Protein AF-A0A8X6QXT7-F1 (afdb_monomer_lite)

Radius of gyration: 18.19 Å; chains: 1; bounding box: 54×36×42 Å

Secondary structure (DSSP, 8-state):
-EEEEHHHHTT-TTS-TT-B--TTEEEEEEEETTEEEEEEEE--B-STT-B-HHHHHHHHHHTT-TTSS------HHHHHTTB-B-----STTS-TT-SSPPPP----EEEEEEESS--SS-EEEEEEEE-PPPEEE-TT--EEE---------SSSEEEEEEE-TT-TT-----------------

Organism: Nephila pilipes (NCBI:txid299642)

Foldseek 3Di:
DFKDFPCCVVPPVVDDRQQGAPLQWQWKWKDFPPQTFVNDTQGAGVPPVRRCVVQVVQVCQLVVNVPPPDDPPADSVNCNVRVVDGHTRPAPVSPPVDPDDGDDDDTAMEMDIDHPDDRPGAMAAEEEDEDAWDWDQDPVRDIDTDDDDHDYDDDRHHYFYFYDHPPDPDDRDGDDDDDDDDDDDDD

Structure (mmCIF, N/CA/C/O backbone):
data_AF-A0A8X6QXT7-F1
#
_entry.id   AF-A0A8X6QXT7-F1
#
loop_
_atom_site.group_PDB
_atom_site.id
_atom_site.type_symbol
_atom_site.label_atom_id
_atom_site.label_alt_id
_atom_site.label_comp_id
_atom_site.label_asym_id
_atom_site.label_entity_id
_atom_site.label_seq_id
_atom_site.pdbx_PDB_ins_code
_atom_site.Cartn_x
_atom_site.Cartn_y
_atom_site.Cartn_z
_atom_site.occupancy
_atom_site.B_iso_or_equiv
_atom_site.auth_seq_id
_atom_site.auth_comp_id
_atom_site.auth_asym_id
_atom_site.auth_atom_id
_atom_site.pdbx_PDB_model_num
ATOM 1 N N . MET A 1 1 ? 1.925 -4.120 -0.248 1.00 88.31 1 MET A N 1
ATOM 2 C CA . MET A 1 1 ? 2.041 -3.533 1.106 1.00 88.31 1 MET A CA 1
ATOM 3 C C . MET A 1 1 ? 0.692 -3.608 1.794 1.00 88.31 1 MET A C 1
ATOM 5 O O . MET A 1 1 ? -0.305 -3.324 1.143 1.00 88.31 1 MET A O 1
ATOM 9 N N . GLY A 1 2 ? 0.652 -3.960 3.074 1.00 90.19 2 GLY A N 1
ATOM 10 C CA . GLY A 1 2 ? -0.582 -4.025 3.859 1.00 90.19 2 GLY A CA 1
ATOM 11 C C . GLY A 1 2 ? -0.310 -3.809 5.342 1.00 90.19 2 GLY A C 1
ATOM 12 O O . GLY A 1 2 ? 0.789 -4.088 5.815 1.00 90.19 2 GLY A O 1
ATOM 13 N N . LEU A 1 3 ? -1.299 -3.296 6.068 1.00 88.25 3 LEU A N 1
ATOM 14 C CA . LEU A 1 3 ? -1.206 -3.053 7.507 1.00 88.25 3 LEU A CA 1
ATOM 15 C C . LEU A 1 3 ? -2.004 -4.109 8.267 1.00 88.25 3 LEU A C 1
ATOM 17 O O . LEU A 1 3 ? -3.142 -4.404 7.908 1.00 88.25 3 LEU A O 1
ATOM 21 N N . VAL A 1 4 ? -1.429 -4.648 9.337 1.00 89.06 4 VAL A N 1
ATOM 22 C CA . VAL A 1 4 ? -2.084 -5.655 10.179 1.00 89.06 4 VAL A CA 1
ATOM 23 C C . VAL A 1 4 ? -1.868 -5.351 11.657 1.00 89.06 4 VAL A C 1
ATOM 25 O O . VAL A 1 4 ? -0.833 -4.808 12.047 1.00 89.06 4 VAL A O 1
ATOM 28 N N . SER A 1 5 ? -2.812 -5.756 12.503 1.00 89.00 5 SER A N 1
ATOM 29 C CA . SER A 1 5 ? -2.639 -5.701 13.956 1.00 89.00 5 SER A CA 1
ATOM 30 C C . SER A 1 5 ? -1.414 -6.508 14.382 1.00 89.00 5 SER A C 1
ATOM 32 O O . SER A 1 5 ? -1.240 -7.662 13.977 1.00 89.00 5 SER A O 1
ATOM 34 N N . ASN A 1 6 ? -0.601 -5.947 15.279 1.00 86.44 6 ASN A N 1
ATOM 35 C CA . ASN A 1 6 ? 0.555 -6.649 15.828 1.00 86.44 6 ASN A CA 1
ATOM 36 C C . ASN A 1 6 ? 0.163 -7.964 16.523 1.00 86.44 6 ASN A C 1
ATOM 38 O O . ASN A 1 6 ? 0.899 -8.943 16.468 1.00 86.44 6 ASN A O 1
ATOM 42 N N . THR A 1 7 ? -1.005 -8.019 17.160 1.00 88.19 7 THR A N 1
ATOM 43 C CA . THR A 1 7 ? -1.486 -9.253 17.810 1.00 88.19 7 THR A CA 1
ATOM 44 C C . THR A 1 7 ? -1.828 -10.353 16.801 1.00 88.19 7 THR A C 1
ATOM 46 O O . THR A 1 7 ? -1.440 -11.499 17.007 1.00 88.19 7 THR A O 1
ATOM 49 N N . ALA A 1 8 ? -2.460 -10.000 15.677 1.00 86.50 8 ALA A N 1
ATOM 50 C CA . ALA A 1 8 ? -2.744 -10.944 14.596 1.00 86.50 8 ALA A CA 1
ATOM 51 C C . ALA A 1 8 ? -1.448 -11.450 13.944 1.00 86.50 8 ALA A C 1
ATOM 53 O O . ALA A 1 8 ? -1.298 -12.645 13.715 1.00 86.50 8 ALA A O 1
ATOM 54 N N . PHE A 1 9 ? -0.478 -10.555 13.724 1.00 85.00 9 PHE A N 1
ATOM 55 C CA . PHE A 1 9 ? 0.837 -10.921 13.195 1.00 85.00 9 PHE A CA 1
ATOM 56 C C . PHE A 1 9 ? 1.601 -11.894 14.107 1.00 85.00 9 PHE A C 1
ATOM 58 O O . PHE A 1 9 ? 2.243 -12.817 13.621 1.00 85.00 9 PHE A O 1
ATOM 65 N N . ASN A 1 10 ? 1.518 -11.714 15.429 1.00 85.00 10 ASN A N 1
ATOM 66 C CA . ASN A 1 10 ? 2.198 -12.580 16.399 1.00 85.00 10 ASN A CA 1
ATOM 67 C C . ASN A 1 10 ? 1.435 -13.885 16.713 1.00 85.00 10 ASN A C 1
ATOM 69 O O . ASN A 1 10 ? 1.808 -14.587 17.651 1.00 85.00 10 ASN A O 1
ATOM 73 N N . GLY A 1 11 ? 0.395 -14.227 15.943 1.00 81.25 11 GLY A N 1
ATOM 74 C CA . GLY A 1 11 ? -0.254 -15.538 16.015 1.00 81.25 11 GLY A CA 1
ATOM 75 C C . GLY A 1 11 ? -1.342 -15.672 17.081 1.00 81.25 11 GLY A C 1
ATOM 76 O O . GLY A 1 11 ? -1.552 -16.767 17.598 1.00 81.25 11 GLY A O 1
ATOM 77 N N . ASP A 1 12 ? -2.047 -14.590 17.422 1.00 86.31 12 ASP A N 1
ATOM 78 C CA . ASP A 1 12 ? -3.294 -14.701 18.186 1.00 86.31 12 ASP A CA 1
ATOM 79 C C . ASP A 1 12 ? -4.316 -15.541 17.399 1.00 86.31 12 ASP A C 1
ATOM 81 O O . ASP A 1 12 ? -4.799 -15.121 16.348 1.00 86.31 12 ASP A O 1
ATOM 85 N N . PHE A 1 13 ? -4.662 -16.721 17.922 1.00 85.50 13 PHE A N 1
ATOM 86 C CA . PHE A 1 13 ? -5.573 -17.676 17.280 1.00 85.50 13 PHE A CA 1
ATOM 87 C C . PHE A 1 13 ? -6.990 -17.135 17.046 1.00 85.50 13 PHE A C 1
ATOM 89 O O . PHE A 1 13 ? -7.732 -17.697 16.244 1.00 85.50 13 PHE A O 1
ATOM 96 N N . SER A 1 14 ? -7.385 -16.065 17.741 1.00 91.75 14 SER A N 1
ATOM 97 C CA . SER A 1 14 ? -8.683 -15.413 17.546 1.00 91.75 14 SER A CA 1
ATOM 98 C C . SER A 1 14 ? -8.687 -14.396 16.400 1.00 91.75 14 SER A C 1
ATOM 100 O O . SER A 1 14 ? -9.752 -13.908 16.017 1.00 91.75 14 SER A O 1
ATOM 102 N N . LYS A 1 15 ? -7.516 -14.057 15.846 1.00 87.69 15 LYS A N 1
ATOM 103 C CA . LYS A 1 15 ? -7.358 -13.018 14.825 1.00 87.69 15 LYS A CA 1
ATOM 104 C C . LYS A 1 15 ? -6.826 -13.589 13.515 1.00 87.69 15 LYS A C 1
ATOM 106 O O . LYS A 1 15 ? -6.069 -14.550 13.483 1.00 87.69 15 LYS A O 1
ATOM 111 N N . ASN A 1 16 ? -7.207 -12.949 12.412 1.00 84.50 16 ASN A N 1
ATOM 112 C CA . ASN A 1 16 ? -6.737 -13.311 11.079 1.00 84.50 16 ASN A CA 1
ATOM 113 C C . ASN A 1 16 ? -5.513 -12.451 10.686 1.00 84.50 16 ASN A C 1
ATOM 115 O O . ASN A 1 16 ? -5.670 -11.232 10.562 1.00 84.50 16 ASN A O 1
ATOM 119 N N . PRO A 1 17 ? -4.321 -13.038 10.450 1.00 82.31 17 PRO A N 1
ATOM 120 C CA . PRO A 1 17 ? -3.130 -12.300 10.015 1.00 82.31 17 PRO A CA 1
ATOM 121 C C . PRO A 1 17 ? -3.210 -11.778 8.569 1.00 82.31 17 PRO A C 1
ATOM 123 O O . PRO A 1 17 ? -2.397 -10.944 8.183 1.00 82.31 17 PRO A O 1
ATOM 126 N N . PHE A 1 18 ? -4.190 -12.227 7.780 1.00 83.31 18 PHE A N 1
ATOM 127 C CA . PHE A 1 18 ? -4.443 -11.763 6.410 1.00 83.31 18 PHE A CA 1
ATOM 128 C C . PHE A 1 18 ? -5.546 -10.698 6.326 1.00 83.31 18 PHE A C 1
ATOM 130 O O . PHE A 1 18 ? -5.961 -10.323 5.234 1.00 83.31 18 PHE A O 1
ATOM 137 N N . ASN A 1 19 ? -6.032 -10.208 7.471 1.00 88.31 19 ASN A N 1
ATOM 138 C CA . ASN A 1 19 ? -6.976 -9.096 7.529 1.00 88.31 19 ASN A CA 1
ATOM 139 C C . ASN A 1 19 ? -6.221 -7.756 7.469 1.00 88.31 19 ASN A C 1
ATOM 141 O O . ASN A 1 19 ? -5.837 -7.198 8.503 1.00 88.31 19 ASN A O 1
ATOM 145 N N . PHE A 1 20 ? -5.993 -7.259 6.254 1.00 91.94 20 PHE A N 1
ATOM 146 C CA . PHE A 1 20 ? -5.290 -6.008 5.985 1.00 91.94 20 PHE A CA 1
ATOM 147 C C . PHE A 1 20 ? -6.220 -4.806 6.155 1.00 91.94 20 PHE A C 1
ATOM 149 O O . PHE A 1 20 ? -7.015 -4.464 5.275 1.00 91.94 20 PHE A O 1
ATOM 156 N N . GLN A 1 21 ? -6.114 -4.151 7.307 1.0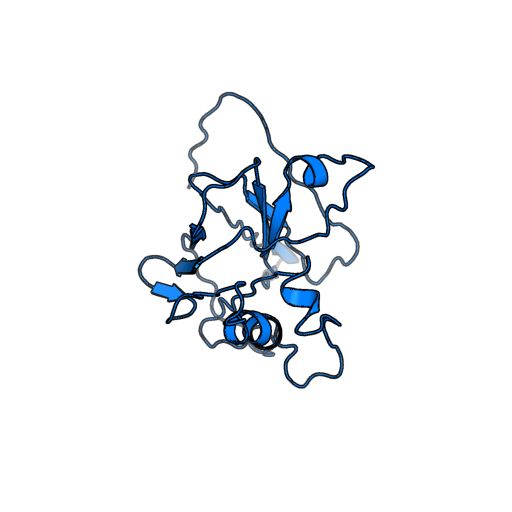0 94.00 21 GLN A N 1
ATOM 157 C CA . GLN A 1 21 ? -6.967 -3.024 7.666 1.00 94.00 21 GLN A CA 1
ATOM 158 C C . GLN A 1 21 ? -6.413 -1.705 7.122 1.00 94.00 21 GLN A C 1
ATOM 160 O O . GLN A 1 21 ? -5.204 -1.491 7.052 1.00 94.00 21 GLN A O 1
ATOM 165 N N . HIS A 1 22 ? -7.306 -0.774 6.788 1.00 94.38 22 HIS A N 1
ATOM 166 C CA . HIS A 1 22 ? -6.910 0.536 6.275 1.00 94.38 22 HIS A CA 1
ATOM 167 C C . HIS A 1 22 ? -6.391 1.499 7.357 1.00 94.38 22 HIS A C 1
ATOM 169 O O . HIS A 1 22 ? -5.681 2.442 7.018 1.00 94.38 22 HIS A O 1
ATOM 175 N N . TYR A 1 23 ? -6.760 1.304 8.633 1.00 93.25 23 TYR A N 1
ATOM 176 C CA . TYR A 1 23 ? -6.380 2.156 9.779 1.00 93.25 23 TYR A CA 1
ATOM 177 C C . TYR A 1 23 ? -6.578 3.668 9.559 1.00 93.25 23 TYR A C 1
ATOM 179 O O . TYR A 1 23 ? -5.832 4.496 10.072 1.00 93.25 23 TYR A O 1
ATOM 187 N N . ASP A 1 24 ? -7.583 4.041 8.766 1.00 93.31 24 ASP A N 1
ATOM 188 C CA . ASP A 1 24 ? -7.826 5.429 8.349 1.00 93.31 24 ASP A CA 1
ATOM 189 C C . ASP A 1 24 ? -6.596 6.113 7.703 1.00 93.31 24 ASP A C 1
ATOM 191 O O . ASP A 1 24 ? -6.401 7.331 7.832 1.00 93.31 24 ASP A O 1
ATOM 195 N N . LEU A 1 25 ? -5.778 5.330 6.985 1.00 93.56 25 LEU A N 1
ATOM 196 C CA . LEU A 1 25 ? -4.669 5.815 6.167 1.00 93.56 25 LEU A CA 1
ATOM 197 C C . LEU A 1 25 ? -5.173 6.899 5.214 1.00 93.56 25 LEU A C 1
ATOM 199 O O . LEU A 1 25 ? -6.131 6.696 4.472 1.00 93.56 25 LEU A O 1
ATOM 203 N N . SER A 1 26 ? -4.507 8.048 5.243 1.00 94.38 26 SER A N 1
ATOM 204 C CA . SER A 1 26 ? -4.865 9.249 4.485 1.00 94.38 26 SER A CA 1
ATOM 205 C C . SER A 1 26 ? -3.790 9.670 3.491 1.00 94.38 26 SER A C 1
ATOM 207 O O . SER A 1 26 ? -4.041 10.519 2.637 1.00 94.38 26 SER A O 1
ATOM 209 N N . TYR A 1 27 ? -2.597 9.087 3.597 1.00 94.50 27 TYR A N 1
ATOM 210 C CA . TYR A 1 27 ? -1.473 9.358 2.719 1.00 94.50 27 TYR A CA 1
ATOM 211 C C . TYR A 1 27 ? -0.573 8.127 2.613 1.00 94.50 27 TYR A C 1
ATOM 213 O O . TYR A 1 27 ? -0.226 7.541 3.640 1.00 94.50 27 TYR A O 1
ATOM 221 N N . LEU A 1 28 ? -0.167 7.767 1.395 1.00 93.50 28 LEU A N 1
ATOM 222 C CA . LEU A 1 28 ? 0.901 6.797 1.152 1.00 93.50 28 LEU A CA 1
ATOM 223 C C . LEU A 1 28 ? 1.697 7.167 -0.101 1.00 93.50 28 LEU A C 1
ATOM 225 O O . LEU A 1 28 ? 1.120 7.386 -1.172 1.00 93.50 28 LEU A O 1
ATOM 229 N N . CYS A 1 29 ? 3.021 7.191 0.014 1.00 91.62 29 CYS A N 1
ATOM 230 C CA . CYS A 1 29 ? 3.928 7.172 -1.130 1.00 91.62 29 CYS A CA 1
ATOM 231 C C . CYS A 1 29 ? 5.236 6.444 -0.798 1.00 91.62 29 CYS A C 1
ATOM 233 O O . CYS A 1 29 ? 5.579 6.235 0.364 1.00 91.62 29 CYS A O 1
ATOM 235 N N . VAL A 1 30 ? 5.963 6.069 -1.844 1.00 88.88 30 VAL A N 1
ATOM 236 C CA . VAL A 1 30 ? 7.333 5.569 -1.773 1.00 88.88 30 VAL A CA 1
ATOM 237 C C . VAL A 1 30 ? 8.253 6.644 -2.344 1.00 88.88 30 VAL A C 1
ATOM 239 O O . VAL A 1 30 ? 7.969 7.222 -3.391 1.00 88.88 30 VAL A O 1
ATOM 242 N N . LEU A 1 31 ? 9.346 6.940 -1.657 1.00 85.25 31 LEU A N 1
ATOM 243 C CA . LEU A 1 31 ? 10.386 7.859 -2.094 1.00 85.25 31 LEU A CA 1
ATOM 244 C C . LEU A 1 31 ? 11.612 7.045 -2.507 1.00 85.25 31 LEU A C 1
ATOM 246 O O . LEU A 1 31 ? 12.138 6.284 -1.701 1.00 85.25 31 LEU A O 1
ATOM 250 N N . ASP A 1 32 ? 12.061 7.222 -3.743 1.00 85.06 32 ASP A N 1
ATOM 251 C CA . ASP A 1 32 ? 13.352 6.758 -4.254 1.00 85.06 32 ASP A CA 1
ATOM 252 C C . ASP A 1 32 ? 14.290 7.971 -4.318 1.00 85.06 32 ASP A C 1
ATOM 254 O O . ASP A 1 32 ? 14.222 8.797 -5.238 1.00 85.06 32 ASP A O 1
ATOM 258 N N . GLY A 1 33 ? 15.072 8.168 -3.253 1.00 83.94 33 GLY A N 1
ATOM 259 C CA . GLY A 1 33 ? 15.775 9.427 -3.003 1.00 83.94 33 GLY A CA 1
ATOM 260 C C . GLY A 1 33 ? 14.803 10.613 -2.936 1.00 83.94 33 GLY A C 1
ATOM 261 O O . GLY A 1 33 ? 13.999 10.718 -2.014 1.00 83.94 33 GLY A O 1
ATOM 262 N N . ASN A 1 34 ? 14.853 11.497 -3.937 1.00 82.75 34 ASN A N 1
ATOM 263 C CA . ASN A 1 34 ? 13.967 12.668 -4.037 1.00 82.75 34 ASN A CA 1
ATOM 264 C C . ASN A 1 34 ? 12.771 12.445 -4.981 1.00 82.75 34 ASN A C 1
ATOM 266 O O . ASN A 1 34 ? 11.975 13.362 -5.200 1.00 82.75 34 ASN A O 1
ATOM 270 N N . ARG A 1 35 ? 12.652 11.259 -5.589 1.00 87.94 35 ARG A N 1
ATOM 271 C CA . ARG A 1 35 ? 11.563 10.929 -6.509 1.00 87.94 35 ARG A CA 1
ATOM 272 C C . ARG A 1 35 ? 10.428 10.265 -5.749 1.00 87.94 35 ARG A C 1
ATOM 274 O O . ARG A 1 35 ? 10.624 9.263 -5.080 1.00 87.94 35 ARG A O 1
ATOM 281 N N . MET A 1 36 ? 9.222 10.780 -5.938 1.00 89.69 36 MET A N 1
ATOM 282 C CA . MET A 1 36 ? 8.009 10.212 -5.364 1.00 89.69 36 MET A CA 1
ATOM 283 C C . MET A 1 36 ? 7.342 9.225 -6.323 1.00 89.69 36 MET A C 1
ATOM 285 O O . MET A 1 36 ? 7.173 9.521 -7.511 1.00 89.69 36 MET A O 1
ATOM 289 N N . ILE A 1 37 ? 6.956 8.065 -5.798 1.00 89.25 37 ILE A N 1
ATOM 290 C CA . ILE A 1 37 ? 6.325 6.968 -6.524 1.00 89.25 37 ILE A CA 1
ATOM 291 C C . ILE A 1 37 ? 5.108 6.470 -5.719 1.00 89.25 37 ILE A C 1
ATOM 293 O O . ILE A 1 37 ? 5.253 6.060 -4.568 1.00 89.25 37 ILE A O 1
ATOM 297 N N . PRO A 1 38 ? 3.893 6.501 -6.290 1.00 89.69 38 PRO A N 1
ATOM 298 C CA . PRO A 1 38 ? 3.541 7.187 -7.534 1.00 89.69 38 PRO A CA 1
ATOM 299 C C . PRO A 1 38 ? 3.767 8.709 -7.443 1.00 89.69 38 PRO A C 1
ATOM 301 O O . PRO A 1 38 ? 3.764 9.288 -6.360 1.00 89.69 38 PRO A O 1
ATOM 304 N N . SER A 1 39 ? 3.901 9.379 -8.594 1.00 90.31 39 SER A N 1
ATOM 305 C CA . SER A 1 39 ? 4.142 10.838 -8.681 1.00 90.31 39 SER A CA 1
ATOM 306 C C . SER A 1 39 ? 3.083 11.692 -7.976 1.00 90.31 39 SER A C 1
ATOM 308 O O . SER A 1 39 ? 3.352 12.815 -7.557 1.00 90.31 39 SER A O 1
ATOM 310 N N . LYS A 1 40 ? 1.871 11.152 -7.833 1.00 93.56 40 LYS A N 1
ATOM 311 C CA . LYS A 1 40 ? 0.836 11.661 -6.935 1.00 93.56 40 LYS A CA 1
ATOM 312 C C . LYS A 1 40 ? 0.658 10.649 -5.806 1.00 93.56 40 LYS A C 1
ATOM 314 O O . LYS A 1 40 ? 0.210 9.549 -6.122 1.00 93.56 40 LYS A O 1
ATOM 319 N N . PRO A 1 41 ? 0.890 10.988 -4.532 1.00 94.62 41 PRO A N 1
ATOM 320 C CA . PRO A 1 41 ? 0.626 10.095 -3.406 1.00 94.62 41 PRO A CA 1
ATOM 321 C C . PRO A 1 41 ? -0.786 9.526 -3.435 1.00 94.62 41 PRO A C 1
ATOM 323 O O . PRO A 1 41 ? -1.715 10.163 -3.948 1.00 94.62 41 PRO A O 1
ATOM 326 N N . PHE A 1 42 ? -0.971 8.346 -2.861 1.00 95.69 42 PHE A N 1
ATOM 327 C CA . PHE A 1 42 ? -2.311 7.883 -2.539 1.00 95.69 42 PHE A CA 1
ATOM 328 C C . PHE A 1 42 ? -2.855 8.720 -1.391 1.00 95.69 42 PHE A C 1
ATOM 330 O O . PHE A 1 42 ? -2.145 8.972 -0.423 1.00 95.69 42 PHE A O 1
ATOM 337 N N . GLN A 1 43 ? -4.109 9.148 -1.508 1.00 95.88 43 GLN A N 1
ATOM 338 C CA . GLN A 1 43 ? -4.819 9.876 -0.456 1.00 95.88 43 GLN A CA 1
ATOM 339 C C . GLN A 1 43 ? -6.235 9.311 -0.291 1.00 95.88 43 GLN A C 1
ATOM 341 O O . GLN A 1 43 ? -7.210 9.994 -0.617 1.00 95.88 43 GLN A O 1
ATOM 346 N N . PRO A 1 44 ? -6.368 8.028 0.098 1.00 95.44 44 PRO A N 1
ATOM 347 C CA . PRO A 1 44 ? -7.674 7.405 0.194 1.00 95.44 44 PRO A CA 1
ATOM 348 C C . PRO A 1 44 ? -8.495 7.999 1.346 1.00 95.44 44 PRO A C 1
ATOM 350 O O . PRO A 1 44 ? -7.958 8.418 2.369 1.00 95.44 44 PRO A O 1
ATOM 353 N N . LYS A 1 45 ? -9.819 8.005 1.183 1.00 94.00 45 LYS A N 1
ATOM 354 C CA . LYS A 1 45 ? -10.786 8.258 2.255 1.00 94.00 45 LYS A CA 1
ATOM 355 C C . LYS A 1 45 ? -11.757 7.094 2.331 1.00 94.00 45 LYS A C 1
ATOM 357 O O . LYS A 1 45 ? -12.500 6.838 1.386 1.00 94.00 45 LYS A O 1
ATOM 362 N N . PHE A 1 46 ? -11.751 6.409 3.466 1.00 90.44 46 PHE A N 1
ATOM 363 C CA . PHE A 1 46 ? -12.596 5.240 3.731 1.00 90.44 46 PHE A CA 1
ATOM 364 C C . PHE A 1 46 ? -13.925 5.606 4.417 1.00 90.44 46 PHE A C 1
ATOM 366 O O . PHE A 1 46 ? -14.671 4.730 4.844 1.00 90.44 46 PHE A O 1
ATOM 373 N N . ASP A 1 47 ? -14.231 6.903 4.505 1.00 86.88 47 ASP A N 1
ATOM 374 C CA . ASP A 1 47 ? -15.499 7.427 5.014 1.00 86.88 47 ASP A CA 1
ATOM 375 C C . ASP A 1 47 ? -16.653 7.248 4.000 1.00 86.88 47 ASP A C 1
ATOM 377 O O . ASP A 1 47 ? -16.535 6.563 2.979 1.00 86.88 47 ASP A O 1
ATOM 381 N N . HIS A 1 48 ? -17.792 7.896 4.260 1.00 81.75 48 HIS A N 1
ATOM 382 C CA . HIS A 1 48 ? -18.966 7.857 3.383 1.00 81.75 48 HIS A CA 1
ATOM 383 C C . HIS A 1 48 ? -18.694 8.306 1.937 1.00 81.75 48 HIS A C 1
ATOM 385 O O . HIS A 1 48 ? -19.437 7.908 1.042 1.00 81.75 48 HIS A O 1
ATOM 391 N N . SER A 1 49 ? -17.640 9.093 1.684 1.00 82.19 49 SER A N 1
ATOM 392 C CA . SER A 1 49 ? -17.246 9.504 0.332 1.00 82.19 49 SER A CA 1
ATOM 393 C C . SER A 1 49 ? -16.645 8.364 -0.495 1.00 82.19 49 SER A C 1
ATOM 395 O O . SER A 1 49 ? -16.573 8.491 -1.716 1.00 82.19 49 SER A O 1
ATOM 397 N N . LYS A 1 50 ? -16.222 7.260 0.148 1.00 85.06 50 LYS A N 1
ATOM 398 C CA . LYS A 1 50 ? -15.599 6.079 -0.476 1.00 85.06 50 LYS A CA 1
ATOM 399 C C . LYS A 1 50 ? -14.498 6.430 -1.485 1.00 85.06 50 LYS A C 1
ATOM 401 O O . LYS A 1 50 ? -14.325 5.770 -2.508 1.00 85.06 50 LYS A O 1
ATOM 406 N N . ASN A 1 51 ? -13.722 7.476 -1.221 1.00 92.06 51 ASN A N 1
ATOM 407 C CA . ASN A 1 51 ? -12.696 7.940 -2.146 1.00 92.06 51 ASN A CA 1
ATOM 408 C C . ASN A 1 51 ? -11.403 7.118 -2.019 1.00 92.06 51 ASN A C 1
ATOM 410 O O . ASN A 1 51 ? -10.382 7.613 -1.555 1.00 92.06 51 ASN A O 1
ATOM 414 N N . TYR A 1 52 ? -11.449 5.847 -2.410 1.00 94.75 52 TYR A N 1
ATOM 415 C CA . TYR A 1 52 ? -10.299 4.930 -2.423 1.00 94.75 52 TYR A CA 1
ATOM 416 C C . TYR A 1 52 ? -10.179 4.140 -3.740 1.00 94.75 52 TYR A C 1
ATOM 418 O O . TYR A 1 52 ? -9.376 3.214 -3.843 1.00 94.75 52 TYR A O 1
ATOM 426 N N . SER A 1 53 ? -10.941 4.523 -4.773 1.00 93.88 53 SER A N 1
ATOM 427 C CA . SER A 1 53 ? -10.944 3.882 -6.101 1.00 93.88 53 SER A CA 1
ATOM 428 C C . SER A 1 53 ? -9.575 3.857 -6.762 1.00 93.88 53 SER A C 1
ATOM 430 O O . SER A 1 53 ? -9.203 2.850 -7.352 1.00 93.88 53 SER A O 1
ATOM 432 N N . ARG A 1 54 ? -8.794 4.931 -6.616 1.00 94.25 54 ARG A N 1
ATOM 433 C CA . ARG A 1 54 ? -7.432 4.988 -7.147 1.00 94.25 54 ARG A CA 1
ATOM 434 C C . ARG A 1 54 ? -6.515 3.960 -6.489 1.00 94.25 54 ARG A C 1
ATOM 436 O O . ARG A 1 54 ? -5.771 3.298 -7.197 1.00 94.25 54 ARG A O 1
ATOM 443 N N . SER A 1 55 ? -6.567 3.832 -5.164 1.00 94.19 55 SER A N 1
ATOM 444 C CA . SER A 1 55 ? -5.748 2.859 -4.433 1.00 94.19 55 SER A CA 1
ATOM 445 C C . SER A 1 55 ? -6.135 1.429 -4.810 1.00 94.19 55 SER A C 1
ATOM 447 O O . SER A 1 55 ? -5.259 0.621 -5.090 1.00 94.19 55 SER A O 1
ATOM 449 N N . TYR A 1 56 ? -7.442 1.159 -4.911 1.00 93.12 56 TYR A N 1
ATOM 450 C CA . TYR A 1 56 ? -7.962 -0.123 -5.384 1.00 93.12 56 TYR A CA 1
ATOM 451 C C . TYR A 1 56 ? -7.501 -0.441 -6.812 1.00 93.12 56 TYR A C 1
ATOM 453 O O . TYR A 1 56 ? -6.976 -1.517 -7.058 1.00 93.12 56 TYR A O 1
ATOM 461 N N . MET A 1 57 ? -7.636 0.504 -7.748 1.00 90.94 57 MET A N 1
ATOM 462 C CA . MET A 1 57 ? -7.230 0.293 -9.140 1.00 90.94 57 MET A CA 1
ATOM 463 C C . MET A 1 57 ? -5.717 0.067 -9.273 1.00 90.94 57 MET A C 1
ATOM 465 O O . MET A 1 57 ? -5.301 -0.808 -10.029 1.00 90.94 57 MET A O 1
ATOM 469 N N . SER A 1 58 ? -4.908 0.804 -8.497 1.00 89.50 58 SER A N 1
ATOM 470 C CA . SER A 1 58 ? -3.444 0.653 -8.485 1.00 89.50 58 SER A CA 1
ATOM 471 C C . SER A 1 58 ? -3.006 -0.768 -8.161 1.00 89.50 58 SER A C 1
ATOM 473 O O . SER A 1 58 ? -1.995 -1.228 -8.673 1.00 89.50 58 SER A O 1
ATOM 475 N N . LEU A 1 59 ? -3.768 -1.481 -7.324 1.00 88.50 59 LEU A N 1
ATOM 476 C CA . LEU A 1 59 ? -3.459 -2.863 -6.973 1.00 88.50 59 LEU A CA 1
ATOM 477 C C . LEU A 1 59 ? -3.387 -3.754 -8.221 1.00 88.50 59 LEU A C 1
ATOM 479 O O . LEU A 1 59 ? -2.497 -4.589 -8.323 1.00 88.50 59 LEU A O 1
ATOM 483 N N . PHE A 1 60 ? -4.276 -3.548 -9.192 1.00 86.75 60 PHE A N 1
ATOM 484 C CA . PHE A 1 60 ? -4.305 -4.340 -10.422 1.00 86.75 60 PHE A CA 1
ATOM 485 C C . PHE A 1 60 ? -3.299 -3.840 -11.453 1.00 86.75 60 PHE A C 1
ATOM 487 O O . PHE A 1 60 ? -2.661 -4.654 -12.123 1.00 86.75 60 PHE A O 1
ATOM 494 N N . THR A 1 61 ? -3.149 -2.520 -11.598 1.00 86.94 61 THR A N 1
ATOM 495 C CA . THR A 1 61 ? -2.216 -1.945 -12.578 1.00 86.94 61 THR A CA 1
ATOM 496 C C . THR A 1 61 ? -0.771 -2.219 -12.195 1.00 86.94 61 THR A C 1
ATOM 498 O O . THR A 1 61 ? -0.007 -2.699 -13.024 1.00 86.94 61 THR A O 1
ATOM 501 N N . ASP A 1 62 ? -0.415 -2.007 -10.930 1.00 85.62 62 ASP A N 1
ATOM 502 C CA . ASP A 1 62 ? 0.979 -2.021 -10.478 1.00 85.62 62 ASP A CA 1
ATOM 503 C C . ASP A 1 62 ? 1.479 -3.447 -10.196 1.00 85.62 62 ASP A C 1
ATOM 505 O O . ASP A 1 62 ? 2.681 -3.683 -10.135 1.00 85.62 62 ASP A O 1
ATOM 509 N N . LEU A 1 63 ? 0.566 -4.417 -10.063 1.00 81.12 63 LEU A N 1
ATOM 510 C CA . LEU A 1 63 ? 0.890 -5.850 -10.073 1.00 81.12 63 LEU A CA 1
ATOM 511 C C . LEU A 1 63 ? 0.875 -6.453 -11.488 1.00 81.12 63 LEU A C 1
ATOM 513 O O . LEU A 1 63 ? 1.039 -7.666 -11.637 1.00 81.12 63 LEU A O 1
ATOM 517 N N . GLY A 1 64 ? 0.622 -5.646 -12.525 1.00 75.75 64 GLY A N 1
ATOM 518 C CA . GLY A 1 64 ? 0.520 -6.121 -13.905 1.00 75.75 64 GLY A CA 1
ATOM 519 C C . GLY A 1 64 ? -0.597 -7.152 -14.101 1.00 75.75 64 GLY A C 1
ATOM 520 O O . GLY A 1 64 ? -0.451 -8.070 -14.907 1.00 75.75 64 GLY A O 1
ATOM 521 N N . ARG A 1 65 ? -1.684 -7.058 -13.324 1.00 72.38 65 ARG A N 1
ATOM 522 C CA . ARG A 1 65 ? -2.865 -7.948 -13.376 1.00 72.38 65 ARG A CA 1
ATOM 523 C C . ARG A 1 65 ? -4.048 -7.325 -14.106 1.00 72.38 65 ARG A C 1
ATOM 525 O O . ARG A 1 65 ? -5.014 -8.008 -14.428 1.00 72.38 65 ARG A O 1
ATOM 532 N N . TYR A 1 66 ? -3.960 -6.038 -14.407 1.00 68.69 66 TYR A N 1
ATOM 533 C CA . TYR A 1 66 ? -4.960 -5.330 -15.185 1.00 68.69 66 TYR A CA 1
ATOM 534 C C . TYR A 1 66 ? -5.110 -5.962 -16.584 1.00 68.69 66 TYR A C 1
ATOM 536 O O . TYR A 1 66 ? -4.125 -6.124 -17.300 1.00 68.69 66 TYR A O 1
ATOM 544 N N . HIS A 1 67 ? -6.338 -6.342 -16.957 1.00 64.06 67 HIS A N 1
ATOM 545 C CA . HIS A 1 67 ? -6.680 -7.041 -18.211 1.00 64.06 67 HIS A CA 1
ATOM 546 C C . HIS A 1 67 ? -6.064 -8.440 -18.419 1.00 64.06 67 HIS A C 1
ATOM 548 O O . HIS A 1 67 ? -5.991 -8.903 -19.557 1.00 64.06 67 HIS A O 1
ATOM 554 N N . LYS A 1 68 ? -5.653 -9.139 -17.354 1.00 64.88 68 LYS A N 1
ATOM 555 C CA . LYS A 1 68 ? -5.226 -10.547 -17.437 1.00 64.88 68 LYS A CA 1
ATOM 556 C C . LYS A 1 68 ? -6.293 -11.483 -16.875 1.00 64.88 68 LYS A C 1
ATOM 558 O O . LYS A 1 68 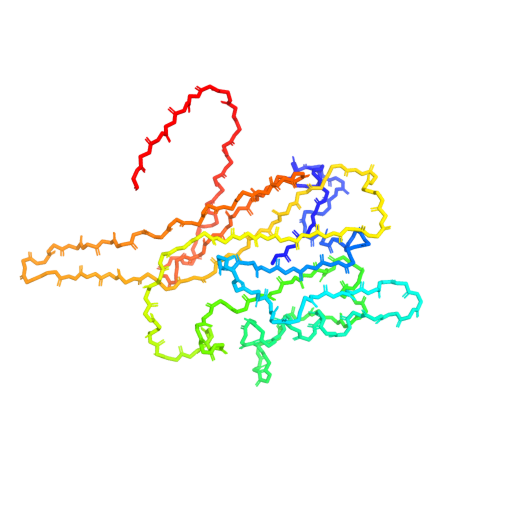? -7.041 -11.103 -15.983 1.00 64.88 68 LYS A O 1
ATOM 563 N N . ASP A 1 69 ? -6.305 -12.728 -17.350 1.00 59.97 69 ASP A N 1
ATOM 564 C CA . ASP A 1 69 ? -7.255 -13.769 -16.914 1.00 59.97 69 ASP A CA 1
ATOM 565 C C . ASP A 1 69 ? -7.089 -14.175 -15.434 1.00 59.97 69 ASP A C 1
ATOM 567 O O . ASP A 1 69 ? -7.933 -14.872 -14.873 1.00 59.97 69 ASP A O 1
ATOM 571 N N . GLN A 1 70 ? -5.996 -13.749 -14.791 1.00 59.75 70 GLN A N 1
ATOM 572 C CA . GLN A 1 70 ? -5.730 -13.955 -13.369 1.00 59.75 70 GLN A CA 1
ATOM 573 C C . GLN A 1 70 ? -6.036 -12.678 -12.585 1.00 59.75 70 GLN A C 1
ATOM 575 O O . GLN A 1 70 ? -5.232 -11.742 -12.578 1.00 59.75 70 GLN A O 1
ATOM 580 N N . ASP A 1 71 ? -7.180 -12.678 -11.907 1.00 65.75 71 ASP A N 1
ATOM 581 C CA . ASP A 1 71 ? -7.604 -11.616 -10.998 1.00 65.75 71 ASP A CA 1
ATOM 582 C C . ASP A 1 71 ? -7.154 -11.904 -9.550 1.00 65.75 71 ASP A C 1
ATOM 584 O O . ASP A 1 71 ? -6.949 -13.050 -9.151 1.00 65.75 71 ASP A O 1
ATOM 588 N N . ILE A 1 72 ? -7.013 -10.849 -8.750 1.00 73.75 72 ILE A N 1
ATOM 589 C CA . ILE A 1 72 ? -6.662 -10.885 -7.322 1.00 73.75 72 ILE A CA 1
ATOM 590 C C . ILE A 1 72 ? -7.891 -11.277 -6.470 1.00 73.75 72 ILE A C 1
ATOM 592 O O . ILE A 1 72 ? -7.760 -11.552 -5.282 1.00 73.75 72 ILE A O 1
ATOM 596 N N . ASN A 1 73 ? -9.081 -11.364 -7.082 1.00 83.62 73 ASN A N 1
ATOM 597 C CA . ASN A 1 73 ? -10.342 -11.774 -6.453 1.00 83.62 73 ASN A CA 1
ATOM 598 C C . ASN A 1 73 ? -10.678 -10.959 -5.188 1.00 83.62 73 ASN A C 1
ATOM 600 O O . ASN A 1 73 ? -11.060 -11.504 -4.156 1.00 83.62 73 ASN A O 1
ATOM 604 N N . ILE A 1 74 ? -10.504 -9.636 -5.271 1.00 87.25 74 ILE A N 1
ATOM 605 C CA . ILE A 1 74 ? -10.899 -8.678 -4.232 1.00 87.25 74 ILE A CA 1
ATOM 606 C C . ILE A 1 74 ? -11.877 -7.697 -4.866 1.00 87.25 74 ILE A C 1
ATOM 608 O O . ILE A 1 74 ? -11.509 -6.935 -5.766 1.00 87.25 74 ILE A O 1
ATOM 612 N N . SER A 1 75 ? -13.120 -7.667 -4.389 1.00 89.06 75 SER A N 1
ATOM 613 C CA . SER A 1 75 ? -14.086 -6.670 -4.846 1.00 89.06 75 SER A CA 1
ATOM 614 C C . SER A 1 75 ? -13.800 -5.284 -4.263 1.00 89.06 75 SER A C 1
ATOM 616 O O . SER A 1 75 ? -13.168 -5.113 -3.218 1.00 89.06 75 SER A O 1
ATOM 618 N N . TYR A 1 76 ? -14.341 -4.254 -4.910 1.00 90.75 76 TYR A N 1
ATOM 619 C CA . TYR A 1 76 ? -14.215 -2.872 -4.449 1.00 90.75 76 TYR A CA 1
ATOM 620 C C . TYR A 1 76 ? -14.778 -2.629 -3.033 1.00 90.75 76 TYR A C 1
ATOM 622 O O . TYR A 1 76 ? -14.304 -1.746 -2.314 1.00 90.75 76 TYR A O 1
ATOM 630 N N . ASN A 1 77 ? -15.795 -3.392 -2.617 1.00 90.38 77 ASN A N 1
ATOM 631 C CA . ASN A 1 77 ? -16.346 -3.287 -1.264 1.00 90.38 77 ASN A CA 1
ATOM 632 C C . ASN A 1 77 ? -15.473 -4.034 -0.247 1.00 90.38 77 ASN A C 1
ATOM 634 O O . ASN A 1 77 ? -15.201 -3.484 0.815 1.00 90.38 77 ASN A O 1
ATOM 638 N N . GLU A 1 78 ? -14.974 -5.221 -0.597 1.00 90.81 78 GLU A N 1
ATOM 639 C CA . GLU A 1 78 ? -14.063 -5.996 0.256 1.00 90.81 78 GLU A CA 1
ATOM 640 C C . GLU A 1 78 ? -12.737 -5.271 0.486 1.00 90.81 78 GLU A C 1
ATOM 642 O O . GLU A 1 78 ? -12.175 -5.345 1.574 1.00 90.81 78 GLU A O 1
ATOM 647 N N . TYR A 1 79 ? -12.266 -4.490 -0.492 1.00 92.38 79 TYR A N 1
ATOM 648 C CA . TYR A 1 79 ? -11.019 -3.738 -0.372 1.00 92.38 79 TYR A CA 1
ATOM 649 C C . TYR A 1 79 ? -10.947 -2.872 0.895 1.00 92.38 79 TYR A C 1
ATOM 651 O O . TYR A 1 79 ? -9.922 -2.868 1.574 1.00 92.38 79 TYR A O 1
ATOM 659 N N . LYS A 1 80 ? -12.023 -2.156 1.253 1.00 92.81 80 LYS A N 1
ATOM 660 C CA . LYS A 1 80 ? -12.052 -1.359 2.495 1.00 92.81 80 LYS A CA 1
ATOM 661 C C . LYS A 1 80 ? -12.299 -2.209 3.749 1.00 92.81 80 LYS A C 1
ATOM 663 O O . LYS A 1 80 ? -11.984 -1.763 4.845 1.00 92.81 80 LYS A O 1
ATOM 668 N N . ASP A 1 81 ? -12.836 -3.416 3.589 1.00 90.81 81 ASP A N 1
ATOM 669 C CA . ASP A 1 81 ? -13.315 -4.285 4.667 1.00 90.81 81 ASP A CA 1
ATOM 670 C C . ASP A 1 81 ? -12.318 -5.424 4.955 1.00 90.81 81 ASP A C 1
ATOM 672 O O . ASP A 1 81 ? -12.699 -6.585 5.081 1.00 90.81 81 ASP A O 1
ATOM 676 N N . GLY A 1 82 ? -11.027 -5.088 5.062 1.00 87.44 82 GLY A N 1
ATOM 677 C CA . GLY A 1 82 ? -9.983 -6.042 5.461 1.00 87.44 82 GLY A CA 1
ATOM 678 C C . GLY A 1 82 ? -9.066 -6.545 4.347 1.00 87.44 82 GLY A C 1
ATOM 679 O O . GLY A 1 82 ? -8.217 -7.398 4.595 1.00 87.44 82 GLY A O 1
ATOM 680 N N . TYR A 1 83 ? -9.190 -6.000 3.137 1.00 91.00 83 TYR A N 1
ATOM 681 C CA . TYR A 1 83 ? -8.318 -6.323 2.003 1.00 91.00 83 TYR A CA 1
ATOM 682 C C . TYR A 1 83 ? -7.602 -5.082 1.450 1.00 91.00 83 TYR A C 1
ATOM 684 O O . TYR A 1 83 ? -7.364 -4.961 0.247 1.00 91.00 83 TYR A O 1
ATOM 692 N N . THR A 1 84 ? -7.260 -4.128 2.324 1.00 94.31 84 THR A N 1
ATOM 693 C CA . THR A 1 84 ? -6.628 -2.865 1.923 1.00 94.31 84 THR A CA 1
ATOM 694 C C . THR A 1 84 ? -5.137 -3.074 1.664 1.00 94.31 84 THR A C 1
ATOM 696 O O . THR A 1 84 ? -4.297 -2.945 2.557 1.00 94.31 84 THR A O 1
ATOM 699 N N . LEU A 1 85 ? -4.811 -3.390 0.413 1.00 92.75 85 LEU A N 1
ATOM 700 C CA . LEU A 1 85 ? -3.449 -3.586 -0.070 1.00 92.75 85 LEU A CA 1
ATOM 701 C C . LEU A 1 85 ? -3.030 -2.473 -1.031 1.00 92.75 85 LEU A C 1
ATOM 703 O O . LEU A 1 85 ? -3.776 -2.082 -1.921 1.00 92.75 85 LEU A O 1
ATOM 707 N N . PHE A 1 86 ? -1.790 -2.018 -0.896 1.00 91.44 86 PHE A N 1
ATOM 708 C CA . PHE A 1 86 ? -1.171 -1.056 -1.803 1.00 91.44 86 PHE A CA 1
ATOM 709 C C . PHE A 1 86 ? -0.052 -1.733 -2.588 1.00 91.44 86 PHE A C 1
ATOM 711 O O . PHE A 1 86 ? 0.837 -2.354 -1.995 1.00 91.44 86 PHE A O 1
ATOM 718 N N . ALA A 1 87 ? -0.075 -1.586 -3.906 1.00 88.94 87 ALA A N 1
ATOM 719 C CA . ALA A 1 87 ? 1.019 -1.960 -4.792 1.00 88.94 87 ALA A CA 1
ATOM 720 C C . ALA A 1 87 ? 1.637 -0.696 -5.394 1.00 88.94 87 ALA A C 1
ATOM 722 O O . ALA A 1 87 ? 0.967 0.330 -5.499 1.00 88.94 87 ALA A O 1
ATOM 723 N N . VAL A 1 88 ? 2.929 -0.771 -5.703 1.00 88.00 88 VAL A N 1
ATOM 724 C CA . VAL A 1 88 ? 3.676 0.281 -6.390 1.00 88.00 88 VAL A CA 1
ATOM 725 C C . VAL A 1 88 ? 4.683 -0.405 -7.300 1.00 88.00 88 VAL A C 1
ATOM 727 O O . VAL A 1 88 ? 5.511 -1.179 -6.817 1.00 88.00 88 VAL A O 1
ATOM 730 N N . ASP A 1 89 ? 4.624 -0.101 -8.593 1.00 87.00 89 ASP A N 1
ATOM 731 C CA . ASP A 1 89 ? 5.631 -0.542 -9.552 1.00 87.00 89 ASP A CA 1
ATOM 732 C C . ASP A 1 89 ? 6.860 0.377 -9.455 1.00 87.00 89 ASP A C 1
ATOM 734 O O . ASP A 1 89 ? 6.777 1.596 -9.633 1.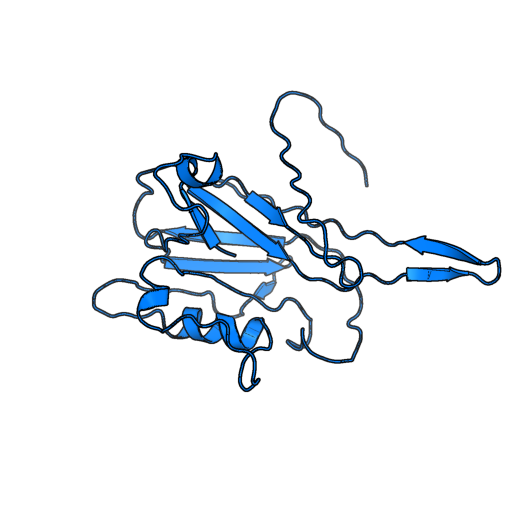00 87.00 89 ASP A O 1
ATOM 738 N N . LEU A 1 90 ? 8.004 -0.218 -9.116 1.00 82.81 90 LEU A N 1
ATOM 739 C CA . LEU A 1 90 ? 9.288 0.472 -8.982 1.00 82.81 90 LEU A CA 1
ATOM 740 C C . LEU A 1 90 ? 10.162 0.349 -10.238 1.00 82.81 90 LEU A C 1
ATOM 742 O O . LEU A 1 90 ? 11.280 0.872 -10.260 1.00 82.81 90 LEU A O 1
ATOM 746 N N . THR A 1 91 ? 9.689 -0.329 -11.286 1.00 79.94 91 THR A N 1
ATOM 747 C CA . THR A 1 91 ? 10.403 -0.380 -12.560 1.00 79.94 91 THR A CA 1
ATOM 748 C C . THR A 1 91 ? 10.471 1.017 -13.189 1.00 79.94 91 THR A C 1
ATOM 750 O O . THR A 1 91 ? 9.526 1.807 -13.089 1.00 79.94 91 THR A O 1
ATOM 753 N N . PRO A 1 92 ? 11.599 1.387 -13.826 1.00 77.38 92 PRO A N 1
ATOM 754 C CA . PRO A 1 92 ? 11.765 2.720 -14.405 1.00 77.38 92 PRO A CA 1
ATOM 755 C C . PRO A 1 92 ? 10.695 3.090 -15.438 1.00 77.38 92 PRO A C 1
ATOM 757 O O . PRO A 1 92 ? 10.395 4.271 -15.606 1.00 77.38 92 PRO A O 1
ATOM 760 N N . ASP A 1 93 ? 10.155 2.086 -16.116 1.00 80.50 93 ASP A N 1
ATOM 761 C CA . ASP A 1 93 ? 9.220 2.173 -17.228 1.00 80.50 93 ASP A CA 1
ATOM 762 C C . ASP A 1 93 ? 7.798 1.703 -16.881 1.00 80.50 93 ASP A C 1
ATOM 764 O O . ASP A 1 93 ? 6.941 1.715 -17.761 1.00 80.50 93 ASP A O 1
ATOM 768 N N . LEU A 1 94 ? 7.534 1.362 -15.611 1.00 77.06 94 LEU A N 1
ATOM 769 C CA . LEU A 1 94 ? 6.231 0.896 -15.115 1.00 77.06 94 LEU A CA 1
ATOM 770 C C . LEU A 1 94 ? 5.722 -0.356 -15.850 1.00 77.06 94 LEU A C 1
ATOM 772 O O . LEU A 1 94 ? 4.539 -0.469 -16.176 1.00 77.06 94 LEU A O 1
ATOM 776 N N . SER A 1 95 ? 6.644 -1.266 -16.160 1.00 77.06 95 SER A N 1
ATOM 777 C CA . SER A 1 95 ? 6.365 -2.544 -16.807 1.00 77.06 95 SER A CA 1
ATOM 778 C C . SER A 1 95 ? 7.001 -3.678 -16.007 1.00 77.06 95 SER A C 1
ATOM 780 O O . SER A 1 95 ? 7.832 -4.436 -16.510 1.00 77.06 95 SER A O 1
ATOM 782 N N . ALA A 1 96 ? 6.604 -3.817 -14.737 1.00 71.25 96 ALA A N 1
ATOM 783 C CA . ALA A 1 96 ? 7.008 -4.944 -13.890 1.00 71.25 96 ALA A CA 1
ATOM 784 C C . ALA A 1 96 ? 6.737 -6.319 -14.529 1.00 71.25 96 ALA A C 1
ATOM 786 O O . ALA A 1 96 ? 7.476 -7.275 -14.292 1.00 71.25 96 ALA A O 1
ATOM 787 N N . ASP A 1 97 ? 5.711 -6.419 -15.373 1.00 71.25 97 ASP A N 1
ATOM 788 C CA . ASP A 1 97 ? 5.341 -7.632 -16.099 1.00 71.25 97 ASP A CA 1
ATOM 789 C C . ASP A 1 97 ? 5.998 -7.770 -17.487 1.00 71.25 97 ASP A C 1
ATOM 791 O O . ASP A 1 97 ? 5.777 -8.767 -18.180 1.00 71.25 97 ASP A O 1
ATOM 795 N N . GLY A 1 98 ? 6.815 -6.797 -17.895 1.00 69.44 98 GLY A N 1
ATOM 796 C CA . GLY A 1 98 ? 7.486 -6.767 -19.188 1.00 69.44 98 GLY A CA 1
ATOM 797 C C . GLY A 1 98 ? 8.575 -7.835 -19.324 1.00 69.44 98 GLY A C 1
ATOM 798 O O . GLY A 1 98 ? 9.224 -8.242 -18.357 1.00 69.44 98 GLY A O 1
ATOM 799 N N . MET A 1 99 ? 8.819 -8.296 -20.552 1.00 66.06 99 MET A N 1
ATOM 800 C CA . MET A 1 99 ? 9.821 -9.336 -20.856 1.00 66.06 99 MET A CA 1
ATOM 801 C C . MET A 1 99 ? 11.266 -8.802 -20.907 1.00 66.06 99 MET A C 1
ATOM 803 O O . MET A 1 99 ? 12.203 -9.575 -21.098 1.00 66.06 99 MET A O 1
ATOM 807 N N . HIS A 1 100 ? 11.476 -7.494 -20.752 1.00 69.25 100 HIS A N 1
ATOM 808 C CA . HIS A 1 100 ? 12.797 -6.864 -20.802 1.00 69.25 100 HIS A CA 1
ATOM 809 C C . HIS A 1 100 ? 13.403 -6.676 -19.410 1.00 69.25 100 HIS A C 1
ATOM 811 O O . HIS A 1 100 ? 12.719 -6.583 -18.393 1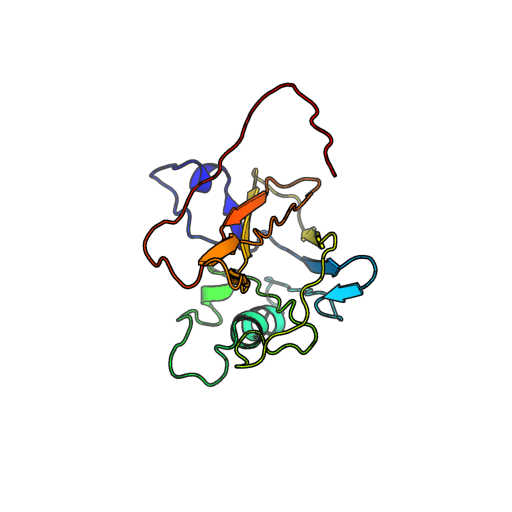.00 69.25 100 HIS A O 1
ATOM 817 N N . THR A 1 101 ? 14.730 -6.620 -19.356 1.00 64.00 101 THR A N 1
ATOM 818 C CA . THR A 1 101 ? 15.473 -6.372 -18.119 1.00 64.00 101 THR A CA 1
ATOM 819 C C . THR A 1 101 ? 15.727 -4.880 -17.953 1.00 64.00 101 THR A C 1
ATOM 821 O O . THR A 1 101 ? 16.452 -4.276 -18.744 1.00 64.00 101 THR A O 1
ATOM 824 N N . SER A 1 102 ? 15.170 -4.280 -16.905 1.00 67.31 102 SER A N 1
ATOM 825 C CA . SER A 1 102 ? 15.552 -2.936 -16.476 1.00 67.31 102 SER A CA 1
ATOM 826 C C . SER A 1 102 ? 16.941 -2.948 -15.831 1.00 67.31 102 SER A C 1
ATOM 828 O O . SER A 1 102 ? 17.293 -3.893 -15.123 1.00 67.31 102 SER A O 1
ATOM 830 N N . ILE A 1 103 ? 17.711 -1.876 -16.027 1.00 66.44 103 ILE A N 1
ATOM 831 C CA . ILE A 1 103 ? 19.021 -1.699 -15.384 1.00 66.44 103 ILE A CA 1
ATOM 832 C C . ILE A 1 103 ? 18.850 -1.745 -13.862 1.00 66.44 103 ILE A C 1
ATOM 834 O O . ILE A 1 103 ? 18.012 -1.029 -13.307 1.00 66.44 103 ILE A O 1
ATOM 838 N N . LEU A 1 104 ? 19.667 -2.562 -13.195 1.00 65.56 104 LEU A N 1
ATOM 839 C CA . LEU A 1 104 ? 19.708 -2.626 -11.739 1.00 65.56 104 LEU A CA 1
ATOM 840 C C . LEU A 1 104 ? 20.185 -1.289 -11.172 1.00 65.56 104 LEU A C 1
ATOM 842 O O . LEU A 1 104 ? 21.196 -0.733 -11.601 1.00 65.56 104 LEU A O 1
ATOM 846 N N . ARG A 1 105 ? 19.437 -0.776 -10.197 1.00 68.12 105 ARG A N 1
ATOM 847 C CA . ARG A 1 105 ? 19.774 0.440 -9.460 1.00 68.12 105 ARG A CA 1
ATOM 848 C C . ARG A 1 105 ? 19.811 0.129 -7.975 1.00 68.12 105 ARG A C 1
ATOM 850 O O . ARG A 1 105 ? 18.913 -0.546 -7.465 1.00 68.12 105 ARG A O 1
ATOM 857 N N . ASN A 1 106 ? 20.833 0.659 -7.316 1.00 70.31 106 ASN A N 1
ATOM 858 C CA . ASN A 1 106 ? 20.952 0.660 -5.867 1.00 70.31 106 ASN A CA 1
ATOM 859 C C . ASN A 1 106 ? 20.499 2.028 -5.362 1.00 70.31 106 ASN A C 1
ATOM 861 O O . ASN A 1 106 ? 20.845 3.055 -5.950 1.00 70.31 106 ASN A O 1
ATOM 865 N N . GLY A 1 107 ? 19.724 2.035 -4.288 1.00 71.00 107 GLY A N 1
ATOM 866 C CA . GLY A 1 107 ? 19.163 3.248 -3.719 1.00 71.00 107 GLY A CA 1
ATOM 867 C C . GLY A 1 107 ? 18.410 2.947 -2.435 1.00 71.00 107 GLY A C 1
ATOM 868 O O . GLY A 1 107 ? 18.096 1.792 -2.145 1.00 71.00 107 GLY A O 1
ATOM 869 N N . ASN A 1 108 ? 18.128 4.005 -1.684 1.00 74.88 108 ASN A N 1
ATOM 870 C CA . ASN A 1 108 ? 17.328 3.927 -0.472 1.00 74.88 108 ASN A CA 1
ATOM 871 C C . ASN A 1 108 ? 15.874 4.234 -0.814 1.00 74.88 108 ASN A C 1
ATOM 873 O O . ASN A 1 108 ? 15.587 5.260 -1.438 1.00 74.88 108 ASN A O 1
ATOM 877 N N . LEU A 1 109 ? 14.978 3.355 -0.371 1.00 79.88 109 LEU A N 1
ATOM 878 C CA . LEU A 1 109 ? 13.542 3.560 -0.471 1.00 79.88 109 LEU A CA 1
ATOM 879 C C . LEU A 1 109 ? 12.987 3.969 0.890 1.00 79.88 109 LEU A C 1
ATOM 881 O O . LEU A 1 109 ? 13.231 3.302 1.893 1.00 79.88 109 LEU A O 1
ATOM 885 N N . THR A 1 110 ? 12.190 5.031 0.909 1.00 83.31 110 THR A N 1
ATOM 886 C CA . THR A 1 110 ? 11.455 5.462 2.102 1.00 83.31 110 THR A CA 1
ATOM 887 C C . THR A 1 110 ? 9.966 5.337 1.837 1.00 83.31 110 THR A C 1
ATOM 889 O O . THR A 1 110 ? 9.467 5.890 0.863 1.00 83.31 110 THR A O 1
ATOM 892 N N . ILE A 1 111 ? 9.232 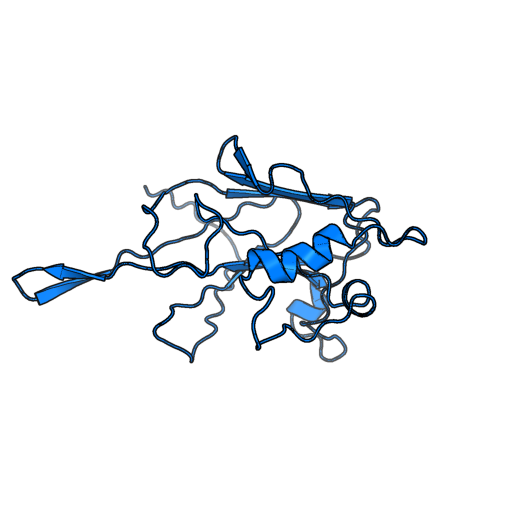4.639 2.700 1.00 85.62 111 ILE A N 1
ATOM 893 C CA . ILE A 1 111 ? 7.768 4.577 2.622 1.00 85.62 111 ILE A CA 1
ATOM 894 C C . ILE A 1 111 ? 7.210 5.622 3.593 1.00 85.62 111 ILE A C 1
ATOM 896 O O . ILE A 1 111 ? 7.412 5.503 4.799 1.00 85.62 111 ILE A O 1
ATOM 900 N N . ASP A 1 112 ? 6.526 6.643 3.073 1.00 87.19 112 ASP A N 1
ATOM 901 C CA . ASP A 1 112 ? 5.862 7.679 3.874 1.00 87.19 112 ASP A CA 1
ATOM 902 C C . ASP A 1 112 ? 4.368 7.354 3.979 1.00 87.19 112 ASP A C 1
ATOM 904 O O . ASP A 1 112 ? 3.664 7.272 2.967 1.00 87.19 112 ASP A O 1
ATOM 908 N N . ILE A 1 113 ? 3.892 7.149 5.209 1.00 90.06 113 ILE A N 1
ATOM 909 C CA . ILE A 1 113 ? 2.511 6.777 5.530 1.00 90.06 113 ILE A CA 1
ATOM 910 C C . ILE A 1 113 ? 1.972 7.761 6.559 1.00 90.06 113 ILE A C 1
ATOM 912 O O . ILE A 1 113 ? 2.629 8.048 7.556 1.00 90.06 113 ILE A O 1
ATOM 916 N N . LYS A 1 114 ? 0.745 8.249 6.349 1.00 91.88 114 LYS A N 1
ATOM 917 C CA . LYS A 1 114 ? 0.046 9.086 7.335 1.00 91.88 114 LYS A CA 1
ATOM 918 C C . LYS A 1 114 ? -1.361 8.572 7.558 1.00 91.88 114 LYS A C 1
ATOM 920 O O . LYS A 1 114 ? -2.026 8.102 6.633 1.00 91.88 114 LYS A O 1
ATOM 925 N N . PHE A 1 115 ? -1.815 8.720 8.793 1.00 93.38 115 PHE A N 1
ATOM 926 C CA . PHE A 1 115 ? -3.143 8.331 9.240 1.00 93.38 115 PHE A CA 1
ATOM 927 C C . PHE A 1 115 ? -3.954 9.582 9.563 1.00 93.38 115 PHE A C 1
ATOM 929 O O . PHE A 1 115 ? -3.431 10.555 10.104 1.00 93.38 115 PHE A O 1
ATOM 936 N N . SER A 1 116 ? -5.238 9.580 9.210 1.00 93.19 116 SER A N 1
ATOM 937 C CA . SER A 1 116 ? -6.145 10.680 9.572 1.00 93.19 116 SER A CA 1
ATOM 938 C C . SER A 1 116 ? -6.607 10.619 11.029 1.00 93.19 116 SER A C 1
ATOM 940 O O . SER A 1 116 ? -7.070 11.625 11.563 1.00 93.19 116 SER A O 1
ATOM 942 N N . LYS A 1 117 ? -6.459 9.461 11.682 1.00 90.25 117 LYS A N 1
ATOM 943 C CA . LYS A 1 117 ? -6.753 9.247 13.100 1.00 90.25 117 LYS A CA 1
ATOM 944 C C . LYS A 1 117 ? -5.561 8.591 13.785 1.00 90.25 117 LYS A C 1
ATOM 946 O O . LYS A 1 117 ? -4.760 7.921 13.138 1.00 90.25 117 LYS A O 1
ATOM 951 N N . ALA A 1 118 ? -5.455 8.780 15.097 1.00 90.25 118 ALA A N 1
ATOM 952 C CA . ALA A 1 118 ? -4.459 8.079 15.896 1.00 90.25 118 ALA A CA 1
ATOM 953 C C . ALA A 1 118 ? -4.731 6.567 15.878 1.00 90.25 118 ALA A C 1
ATOM 955 O O . ALA A 1 118 ? -5.882 6.141 15.997 1.00 90.25 118 ALA A O 1
ATOM 956 N N . LEU A 1 119 ? -3.671 5.768 15.749 1.00 89.06 119 LEU A N 1
ATOM 957 C CA . LEU A 1 119 ? -3.765 4.314 15.835 1.00 89.06 119 LEU A CA 1
ATOM 958 C C . LEU A 1 119 ? -4.172 3.913 17.259 1.00 89.06 119 LEU A C 1
ATOM 960 O O . LEU A 1 119 ? -3.584 4.371 18.237 1.00 89.06 119 LEU A O 1
ATOM 964 N N . THR A 1 120 ? -5.186 3.059 17.376 1.00 91.50 120 THR A N 1
ATOM 965 C CA . THR A 1 120 ? -5.699 2.566 18.667 1.00 91.50 120 THR A CA 1
ATOM 966 C C . THR A 1 120 ? -4.955 1.333 19.174 1.00 91.50 120 THR A C 1
ATOM 968 O O . THR A 1 120 ? -5.103 0.950 20.332 1.00 91.50 120 THR A O 1
ATOM 971 N N . GLU A 1 121 ? -4.150 0.710 18.318 1.00 87.81 121 GLU A N 1
ATOM 972 C CA . GLU A 1 121 ? -3.335 -0.461 18.616 1.00 87.81 121 GLU A CA 1
ATOM 973 C C . GLU A 1 121 ? -1.979 -0.362 17.910 1.00 87.81 121 GLU A C 1
ATOM 975 O O . GLU A 1 121 ? -1.783 0.453 17.008 1.00 87.81 121 GLU A O 1
ATOM 980 N N . THR A 1 122 ? -1.032 -1.214 18.301 1.00 87.12 122 THR A N 1
ATOM 981 C CA . THR A 1 122 ? 0.222 -1.371 17.559 1.00 87.12 122 THR A CA 1
ATOM 982 C C . THR A 1 122 ? -0.043 -2.096 16.242 1.00 87.12 122 THR A C 1
ATOM 984 O O . THR A 1 122 ? -0.621 -3.187 16.231 1.00 87.12 122 THR A O 1
ATOM 987 N N . VAL A 1 123 ? 0.426 -1.512 15.144 1.00 85.44 123 VAL A N 1
ATOM 988 C CA . VAL A 1 123 ? 0.230 -2.010 13.779 1.00 85.44 123 VAL A CA 1
ATOM 989 C C . VAL A 1 123 ? 1.583 -2.384 13.172 1.00 85.44 123 VAL A C 1
ATOM 991 O O . VAL A 1 123 ? 2.589 -1.729 13.435 1.00 85.44 123 VAL A O 1
ATOM 994 N N . ASN A 1 124 ? 1.604 -3.436 12.360 1.00 85.19 124 ASN A N 1
ATOM 995 C CA . ASN A 1 124 ? 2.761 -3.846 11.571 1.00 85.19 124 ASN A CA 1
ATOM 996 C C . ASN A 1 124 ? 2.503 -3.553 10.092 1.00 85.19 124 ASN A C 1
ATOM 998 O O . ASN A 1 124 ? 1.411 -3.818 9.582 1.00 85.19 124 ASN A O 1
ATOM 1002 N N . LEU A 1 125 ? 3.523 -3.045 9.400 1.00 85.38 125 LEU A N 1
ATOM 1003 C CA . LEU A 1 125 ? 3.509 -2.882 7.949 1.00 85.38 125 LEU A CA 1
ATOM 1004 C C . LEU A 1 125 ? 4.168 -4.102 7.303 1.00 85.38 125 LEU A C 1
ATOM 1006 O O . LEU A 1 125 ? 5.365 -4.336 7.463 1.00 85.38 125 LEU A O 1
ATOM 1010 N N . LEU A 1 126 ? 3.391 -4.860 6.535 1.00 84.00 126 LEU A N 1
ATOM 1011 C CA . LEU A 1 126 ? 3.898 -5.946 5.708 1.00 84.00 126 LEU A CA 1
ATOM 1012 C C . LEU A 1 126 ? 4.210 -5.420 4.315 1.00 84.00 126 LEU A C 1
ATOM 1014 O O . LEU A 1 126 ? 3.349 -4.859 3.628 1.00 84.00 126 LEU A O 1
ATOM 1018 N N . VAL A 1 127 ? 5.443 -5.645 3.879 1.00 82.75 127 VAL A N 1
ATOM 1019 C CA . VAL A 1 127 ? 5.910 -5.294 2.543 1.00 82.75 127 VAL A CA 1
ATOM 1020 C C . VAL A 1 127 ? 6.344 -6.573 1.845 1.00 82.75 127 VAL A C 1
ATOM 1022 O O . VAL A 1 127 ? 7.192 -7.308 2.334 1.00 82.75 127 VAL A O 1
ATOM 1025 N N . TYR A 1 128 ? 5.748 -6.841 0.691 1.00 81.00 128 TYR A N 1
ATOM 1026 C CA . TYR A 1 128 ? 6.221 -7.876 -0.216 1.00 81.00 128 TYR A CA 1
ATOM 1027 C C . TYR A 1 128 ? 6.867 -7.181 -1.409 1.00 81.00 128 TYR A C 1
ATOM 1029 O O . TYR A 1 128 ? 6.261 -6.266 -1.975 1.00 81.00 128 TYR A O 1
ATOM 1037 N N . ALA A 1 129 ? 8.087 -7.586 -1.748 1.00 75.56 129 ALA A N 1
ATOM 1038 C CA . ALA A 1 129 ? 8.844 -7.028 -2.856 1.00 75.56 129 ALA A CA 1
ATOM 1039 C C . ALA A 1 129 ? 9.258 -8.141 -3.820 1.00 75.56 129 ALA A C 1
ATOM 1041 O O . ALA A 1 129 ? 9.943 -9.090 -3.441 1.00 75.56 129 ALA A O 1
ATOM 1042 N N . GLU A 1 130 ? 8.868 -7.987 -5.081 1.00 74.50 130 GLU A N 1
ATOM 1043 C CA . GLU A 1 130 ? 9.301 -8.841 -6.180 1.00 74.50 130 GLU A CA 1
ATOM 1044 C C . GLU A 1 130 ? 10.372 -8.112 -6.994 1.00 74.50 130 GLU A C 1
ATOM 1046 O O . GLU A 1 130 ? 10.232 -6.934 -7.329 1.00 74.50 130 GLU A O 1
ATOM 1051 N N . TYR A 1 131 ? 11.471 -8.798 -7.291 1.00 71.69 131 TYR A N 1
ATOM 1052 C CA . TYR A 1 131 ? 12.546 -8.265 -8.116 1.00 71.69 131 TYR A CA 1
ATOM 1053 C C . TYR A 1 131 ? 13.259 -9.396 -8.853 1.00 71.69 131 TYR A C 1
ATOM 1055 O O . TYR A 1 131 ? 13.377 -10.516 -8.358 1.00 71.69 131 TYR A O 1
ATOM 1063 N N . ARG A 1 132 ? 13.771 -9.090 -10.046 1.00 65.12 132 ARG A N 1
ATOM 1064 C CA . ARG A 1 132 ? 14.612 -10.020 -10.804 1.00 65.12 132 ARG A CA 1
ATOM 1065 C C . ARG A 1 132 ? 16.041 -9.974 -10.272 1.00 65.12 132 ARG A C 1
ATOM 1067 O O . ARG A 1 132 ? 16.621 -8.893 -10.164 1.00 65.12 132 ARG A O 1
ATOM 1074 N N . ASN A 1 133 ? 16.609 -11.144 -9.995 1.00 62.72 133 ASN A N 1
ATOM 1075 C CA . ASN A 1 133 ? 18.040 -11.307 -9.749 1.00 62.72 133 ASN A CA 1
ATOM 1076 C C . ASN A 1 133 ? 18.730 -11.785 -11.028 1.00 62.72 133 ASN A C 1
ATOM 1078 O O . ASN A 1 133 ? 18.208 -12.649 -11.733 1.00 62.72 133 ASN A O 1
ATOM 1082 N N . THR A 1 134 ? 19.925 -11.260 -11.297 1.00 58.97 134 THR A N 1
ATOM 1083 C CA . THR A 1 134 ? 20.772 -11.730 -12.397 1.00 58.97 134 THR A CA 1
ATOM 1084 C C . THR A 1 134 ? 21.791 -12.718 -11.848 1.00 58.97 134 THR A C 1
ATOM 1086 O O . THR A 1 134 ? 22.537 -12.396 -10.923 1.00 58.97 134 THR A O 1
ATOM 1089 N N . THR A 1 135 ? 21.817 -13.921 -12.419 1.00 60.94 135 THR A N 1
ATOM 1090 C CA . THR A 1 135 ? 22.879 -14.903 -12.170 1.00 60.94 135 THR A CA 1
ATOM 1091 C C . THR A 1 135 ? 23.860 -14.831 -13.326 1.00 60.94 135 THR A C 1
ATOM 1093 O O . THR A 1 135 ? 23.465 -15.039 -14.473 1.00 60.94 135 THR A O 1
ATOM 1096 N N . GLU A 1 136 ? 25.121 -14.530 -13.039 1.00 55.41 136 GLU A N 1
ATOM 1097 C CA . GLU A 1 136 ? 26.179 -14.524 -14.046 1.00 55.41 136 GLU A CA 1
ATOM 1098 C C . GLU A 1 136 ? 27.006 -15.807 -13.927 1.00 55.41 136 GLU A C 1
ATOM 1100 O O . GLU A 1 136 ? 27.351 -16.242 -12.825 1.00 55.41 136 GLU A O 1
ATOM 1105 N N . ILE A 1 137 ? 27.291 -16.434 -15.069 1.00 60.97 137 ILE A N 1
ATOM 1106 C CA . ILE A 1 137 ? 28.130 -17.630 -15.153 1.00 60.97 137 ILE A CA 1
ATOM 1107 C C . ILE A 1 137 ? 29.369 -17.259 -15.957 1.00 60.97 137 ILE A C 1
ATOM 1109 O O . ILE A 1 137 ? 29.278 -16.961 -17.148 1.00 60.97 137 ILE A O 1
ATOM 1113 N N . ASP A 1 138 ? 30.525 -17.293 -15.304 1.00 56.16 138 ASP A N 1
ATOM 1114 C CA . ASP A 1 138 ? 31.800 -17.009 -15.958 1.00 56.16 138 ASP A CA 1
ATOM 1115 C C . ASP A 1 138 ? 32.234 -18.185 -16.861 1.00 56.16 138 ASP A C 1
ATOM 1117 O O . ASP A 1 138 ? 31.768 -19.321 -16.728 1.00 56.16 138 ASP A O 1
ATOM 1121 N N . LYS A 1 139 ? 33.187 -17.951 -17.767 1.00 69.12 139 LYS A N 1
ATOM 1122 C CA . LYS A 1 139 ? 33.769 -18.948 -18.684 1.00 69.12 139 LYS A CA 1
ATOM 1123 C C . LYS A 1 139 ? 34.373 -20.155 -17.961 1.00 69.12 139 LYS A C 1
ATOM 1125 O O . LYS A 1 139 ? 34.453 -21.234 -18.542 1.00 69.12 139 LYS A O 1
ATOM 1130 N N . ILE A 1 140 ? 34.758 -19.989 -16.696 1.00 80.75 140 ILE A N 1
ATOM 1131 C CA . ILE A 1 140 ? 35.240 -21.060 -15.809 1.00 80.75 140 ILE A CA 1
ATOM 1132 C C . ILE A 1 140 ? 34.116 -21.790 -15.046 1.00 80.75 140 ILE A C 1
ATOM 1134 O O . ILE A 1 140 ? 34.404 -22.618 -14.189 1.00 80.75 140 ILE A O 1
ATOM 1138 N N . ARG A 1 141 ? 32.841 -21.529 -15.376 1.00 60.78 141 ARG A N 1
ATOM 1139 C CA . ARG A 1 141 ? 31.631 -22.073 -14.723 1.00 60.78 141 ARG A CA 1
ATOM 1140 C C . ARG A 1 141 ? 31.469 -21.686 -13.250 1.00 60.78 141 ARG A C 1
ATOM 1142 O O . ARG A 1 141 ? 30.712 -22.328 -12.525 1.00 60.78 141 ARG A O 1
ATOM 1149 N N . SER A 1 142 ? 32.140 -20.626 -12.816 1.00 38.31 142 SER A N 1
ATOM 1150 C CA . SER A 1 142 ? 31.872 -20.004 -11.523 1.00 38.31 142 SER A CA 1
ATOM 1151 C C . SER A 1 142 ? 30.533 -19.275 -11.588 1.00 38.31 142 SER A C 1
ATOM 1153 O O . SER A 1 142 ? 30.302 -18.488 -12.506 1.00 38.31 142 SER A O 1
ATOM 1155 N N . ILE A 1 143 ? 29.655 -19.561 -10.629 1.00 45.56 143 ILE A N 1
ATOM 1156 C CA . ILE A 1 143 ? 28.334 -18.940 -10.516 1.00 45.56 143 ILE A CA 1
ATOM 1157 C C . ILE A 1 143 ? 28.458 -17.752 -9.564 1.00 45.56 143 ILE A C 1
ATOM 1159 O O . ILE A 1 143 ? 28.828 -17.935 -8.403 1.00 45.56 143 ILE A O 1
ATOM 1163 N N . PHE A 1 144 ? 28.134 -16.551 -10.039 1.00 47.72 144 PHE A N 1
ATOM 1164 C CA . PHE A 1 144 ? 28.039 -15.358 -9.204 1.00 47.72 144 PHE A CA 1
ATOM 1165 C C . PHE A 1 144 ? 26.569 -14.959 -9.051 1.00 47.72 144 PHE A C 1
ATOM 1167 O O . PHE A 1 144 ? 25.870 -14.690 -10.031 1.00 47.72 144 PHE A O 1
ATOM 1174 N N . LEU A 1 145 ? 26.094 -14.947 -7.805 1.00 45.19 145 LEU A N 1
ATOM 1175 C CA . LEU A 1 145 ? 24.756 -14.485 -7.449 1.00 45.19 145 LEU A CA 1
ATOM 1176 C C . LEU A 1 145 ? 24.860 -13.070 -6.889 1.00 45.19 145 LEU A C 1
ATOM 1178 O O . LEU A 1 145 ? 25.447 -12.859 -5.828 1.00 45.19 145 LEU A O 1
ATOM 1182 N N . ILE A 1 146 ? 24.263 -12.103 -7.582 1.00 49.00 146 ILE A N 1
ATOM 1183 C CA . ILE A 1 146 ? 24.083 -10.757 -7.038 1.00 49.00 146 ILE A CA 1
ATOM 1184 C C . ILE A 1 146 ? 22.804 -10.780 -6.197 1.00 49.00 146 ILE A C 1
ATOM 1186 O O . ILE A 1 146 ? 21.694 -10.731 -6.729 1.00 49.00 146 ILE A O 1
ATOM 1190 N N . PHE A 1 147 ? 22.959 -10.899 -4.877 1.00 41.66 147 PHE A N 1
ATOM 1191 C CA . PHE A 1 147 ? 21.843 -10.796 -3.939 1.00 41.66 147 PHE A CA 1
ATOM 1192 C C . PHE A 1 147 ? 21.438 -9.336 -3.759 1.00 41.66 147 PHE A C 1
ATOM 1194 O O . PHE A 1 147 ? 22.277 -8.469 -3.517 1.00 41.66 147 PHE A O 1
ATOM 1201 N N . LYS A 1 148 ? 20.134 -9.073 -3.847 1.00 46.34 148 LYS A N 1
ATOM 1202 C CA . LYS A 1 148 ? 19.552 -7.771 -3.536 1.00 46.34 148 LYS A CA 1
ATOM 1203 C C . LYS A 1 148 ? 19.008 -7.794 -2.112 1.00 46.34 148 LYS A C 1
ATOM 1205 O O . LYS A 1 148 ? 18.241 -8.692 -1.768 1.00 46.34 148 LYS A O 1
ATOM 1210 N N . TRP A 1 149 ? 19.378 -6.789 -1.329 1.00 41.22 149 TRP A N 1
ATOM 1211 C CA . TRP A 1 149 ? 18.802 -6.515 -0.018 1.00 41.22 149 TRP A CA 1
ATOM 1212 C C . TRP A 1 149 ? 17.985 -5.229 -0.114 1.00 41.22 149 TRP A C 1
ATOM 1214 O O . TRP A 1 149 ? 18.424 -4.255 -0.724 1.00 41.22 149 TRP A O 1
ATOM 1224 N N . ILE A 1 150 ? 16.771 -5.248 0.430 1.00 43.62 150 ILE A N 1
ATOM 1225 C CA . ILE A 1 150 ? 15.939 -4.055 0.588 1.00 43.62 150 ILE A CA 1
ATOM 1226 C C . ILE A 1 150 ? 15.922 -3.756 2.081 1.00 43.62 150 ILE A C 1
ATOM 1228 O O . ILE A 1 150 ? 15.338 -4.513 2.852 1.00 43.62 150 ILE A O 1
ATOM 1232 N N . GLU A 1 151 ? 16.561 -2.664 2.482 1.00 38.94 151 GLU A N 1
ATOM 1233 C CA . GLU A 1 151 ? 16.453 -2.135 3.839 1.00 38.94 151 GLU A CA 1
ATOM 1234 C C . GLU A 1 151 ? 15.405 -1.020 3.842 1.00 38.94 151 GLU A C 1
ATOM 1236 O O . GLU A 1 151 ? 15.543 -0.014 3.146 1.00 38.94 151 GLU A O 1
ATOM 1241 N N . LEU A 1 152 ? 14.322 -1.217 4.597 1.00 40.28 152 LEU A N 1
ATOM 1242 C CA . LEU A 1 152 ? 13.294 -0.199 4.807 1.00 40.28 152 LEU A CA 1
ATOM 1243 C C . LEU A 1 152 ? 13.389 0.304 6.240 1.00 40.28 152 LEU A C 1
ATOM 1245 O O . LEU A 1 152 ? 13.107 -0.426 7.189 1.00 40.28 152 LEU A O 1
ATOM 1249 N N . HIS A 1 153 ? 13.739 1.576 6.390 1.00 38.94 153 HIS A N 1
ATOM 1250 C CA . HIS A 1 153 ? 13.652 2.264 7.669 1.00 38.94 153 HIS A CA 1
ATOM 1251 C C . HIS A 1 153 ? 12.295 2.959 7.769 1.00 38.94 153 HIS A C 1
ATOM 1253 O O . HIS A 1 153 ? 11.991 3.863 6.992 1.00 38.94 153 HIS A O 1
ATOM 1259 N N . CYS A 1 154 ? 11.475 2.533 8.731 1.00 39.19 154 CYS A N 1
ATOM 1260 C CA . CYS A 1 154 ? 10.231 3.204 9.085 1.00 39.19 154 CYS A CA 1
ATOM 1261 C C . CYS A 1 154 ? 10.354 3.779 10.495 1.00 39.19 154 CYS A C 1
ATOM 1263 O O . CYS A 1 154 ? 10.803 3.100 11.420 1.00 39.19 154 CYS A O 1
ATOM 1265 N N . VAL A 1 155 ? 9.967 5.040 10.644 1.00 37.22 155 VAL A N 1
ATOM 1266 C CA . VAL A 1 155 ? 9.768 5.677 11.942 1.00 37.22 155 VAL A CA 1
ATOM 1267 C C . VAL A 1 155 ? 8.301 5.398 12.280 1.00 37.22 155 VAL A C 1
ATOM 1269 O O . VAL A 1 155 ? 7.439 5.710 11.470 1.00 37.22 155 VAL A O 1
ATOM 1272 N N . ASP A 1 156 ? 8.026 4.733 13.403 1.00 34.66 156 ASP A N 1
ATOM 1273 C CA . ASP A 1 156 ? 6.683 4.454 13.964 1.00 34.66 156 ASP A CA 1
ATOM 1274 C C . ASP A 1 156 ? 5.968 3.132 13.591 1.00 34.66 156 ASP A C 1
ATOM 1276 O O . ASP A 1 156 ? 4.988 2.784 14.252 1.00 34.66 156 ASP A O 1
ATOM 1280 N N . LEU A 1 157 ? 6.460 2.328 12.636 1.00 41.16 157 LEU A N 1
ATOM 1281 C CA . LEU A 1 157 ? 5.925 0.979 12.348 1.00 41.16 157 LEU A CA 1
ATOM 1282 C C . LEU A 1 157 ? 7.036 -0.074 12.294 1.00 41.16 157 LEU A C 1
ATOM 1284 O O . LEU A 1 157 ? 8.124 0.170 11.774 1.00 41.16 157 LEU A O 1
ATOM 1288 N N . HIS A 1 158 ? 6.739 -1.285 12.773 1.00 49.59 158 HIS A N 1
ATOM 1289 C CA . HIS A 1 158 ? 7.599 -2.435 12.511 1.00 49.59 158 HIS A CA 1
ATOM 1290 C C . HIS A 1 158 ? 7.332 -2.942 11.089 1.00 49.59 158 HIS A C 1
ATOM 1292 O O . HIS A 1 158 ? 6.199 -3.311 10.759 1.00 49.59 158 HIS A O 1
ATOM 1298 N N . VAL A 1 159 ? 8.369 -2.943 10.248 1.00 52.31 159 VAL A N 1
ATOM 1299 C CA . VAL A 1 159 ? 8.294 -3.389 8.852 1.00 52.31 159 VAL A CA 1
ATOM 1300 C C . VAL A 1 159 ? 8.801 -4.817 8.749 1.00 52.31 159 VAL A C 1
ATOM 1302 O O . VAL A 1 159 ? 9.885 -5.131 9.234 1.00 52.31 159 VAL A O 1
ATOM 1305 N N . VAL A 1 160 ? 8.025 -5.680 8.099 1.00 52.84 160 VAL A N 1
ATOM 1306 C CA . VAL A 1 160 ? 8.443 -7.049 7.777 1.00 52.84 160 VAL A CA 1
ATOM 1307 C C . VAL A 1 160 ? 8.438 -7.208 6.265 1.00 52.84 160 VAL A C 1
ATOM 1309 O O . VAL A 1 160 ? 7.415 -6.957 5.623 1.00 52.84 160 VAL A O 1
ATOM 1312 N N . ILE A 1 161 ? 9.593 -7.585 5.711 1.00 52.28 161 ILE A N 1
ATOM 1313 C CA . ILE A 1 161 ? 9.803 -7.727 4.270 1.00 52.28 161 ILE A CA 1
ATOM 1314 C C . ILE A 1 161 ? 9.802 -9.205 3.896 1.00 52.28 161 ILE A C 1
ATOM 1316 O O . ILE A 1 161 ? 10.532 -10.000 4.483 1.00 52.28 161 ILE A O 1
ATOM 1320 N N . PHE A 1 162 ? 9.015 -9.541 2.880 1.00 51.59 162 PHE A N 1
ATOM 1321 C CA . PHE A 1 162 ? 9.035 -10.836 2.211 1.00 51.59 162 PHE A CA 1
ATOM 1322 C C . PHE A 1 162 ? 9.494 -10.632 0.762 1.00 51.59 162 PHE A C 1
ATOM 1324 O O . PHE A 1 162 ? 9.021 -9.711 0.091 1.00 51.59 162 PHE A O 1
ATOM 1331 N N . SER A 1 163 ? 10.395 -11.478 0.266 1.00 44.09 163 SER A N 1
ATOM 1332 C CA . SER A 1 163 ? 10.782 -11.519 -1.148 1.00 44.09 163 SER A CA 1
ATOM 1333 C C . SER A 1 163 ? 10.588 -12.926 -1.705 1.00 44.09 163 SER A C 1
ATOM 1335 O O . SER A 1 163 ? 10.772 -13.907 -0.984 1.00 44.09 163 SER A O 1
ATOM 1337 N N . SER A 1 164 ? 10.197 -13.037 -2.979 1.00 44.41 164 SER A N 1
ATOM 1338 C CA . SER A 1 164 ? 10.265 -14.314 -3.696 1.00 44.41 164 SER A CA 1
ATOM 1339 C C . SER A 1 164 ? 11.383 -14.280 -4.730 1.00 44.41 164 SER A C 1
ATOM 1341 O O . SER A 1 164 ? 11.612 -13.282 -5.415 1.00 44.41 164 SER A O 1
ATOM 1343 N N . VAL A 1 165 ? 12.107 -15.392 -4.814 1.00 42.69 165 VAL A N 1
ATOM 1344 C CA . VAL A 1 165 ? 13.030 -15.676 -5.907 1.00 42.69 165 VAL A CA 1
ATOM 1345 C C . VAL A 1 165 ? 12.218 -16.467 -6.926 1.00 42.69 165 VAL A C 1
ATOM 1347 O O . VAL A 1 165 ? 11.786 -17.573 -6.614 1.00 42.69 165 VAL A O 1
ATOM 1350 N N . GLN A 1 166 ? 12.035 -15.935 -8.140 1.00 39.56 166 GLN A N 1
ATOM 1351 C CA . GLN A 1 166 ? 11.252 -16.540 -9.241 1.00 39.56 166 GLN A CA 1
ATOM 1352 C C . GLN A 1 166 ? 11.764 -17.926 -9.731 1.00 39.56 166 GLN A C 1
ATOM 1354 O O . GLN A 1 166 ? 11.408 -18.382 -10.814 1.00 39.56 166 GLN A O 1
ATOM 1359 N N . HIS A 1 167 ? 12.617 -18.616 -8.969 1.00 32.78 167 HIS A N 1
ATOM 1360 C CA . HIS A 1 167 ? 13.082 -19.973 -9.263 1.00 32.78 167 HIS A CA 1
ATOM 1361 C C . HIS A 1 167 ? 12.938 -20.973 -8.107 1.00 32.78 167 HIS A C 1
ATOM 1363 O O . HIS A 1 167 ? 13.377 -22.111 -8.244 1.00 32.78 167 HIS A O 1
ATOM 1369 N N . LEU A 1 168 ? 12.322 -20.589 -6.985 1.00 29.28 168 LEU A N 1
ATOM 1370 C CA . LEU A 1 168 ? 12.070 -21.487 -5.854 1.00 29.28 168 LEU A CA 1
ATOM 1371 C C . LEU A 1 168 ? 10.680 -21.203 -5.267 1.00 29.28 168 LEU A C 1
ATOM 1373 O O . LEU A 1 168 ? 10.547 -20.447 -4.309 1.00 29.28 168 LEU A O 1
ATOM 1377 N N . GLU A 1 169 ? 9.644 -21.815 -5.840 1.00 30.23 169 GLU A N 1
ATOM 1378 C CA . GLU A 1 169 ? 8.244 -21.696 -5.393 1.00 30.23 169 GLU A CA 1
ATOM 1379 C C . GLU A 1 169 ? 7.917 -22.391 -4.047 1.00 30.23 169 GLU A C 1
ATOM 1381 O O . GLU A 1 169 ? 6.763 -22.720 -3.806 1.00 30.23 169 GLU A O 1
ATOM 1386 N N . GLU A 1 170 ? 8.857 -22.590 -3.113 1.00 28.31 170 GLU A N 1
ATOM 1387 C CA . GLU A 1 170 ? 8.529 -23.344 -1.879 1.00 28.31 170 GLU A CA 1
ATOM 1388 C C . GLU A 1 170 ? 8.914 -22.755 -0.518 1.00 28.31 170 GLU A C 1
ATOM 1390 O O . GLU A 1 170 ? 8.556 -23.353 0.492 1.00 28.31 170 GLU A O 1
ATOM 1395 N N . TYR A 1 171 ? 9.527 -21.574 -0.395 1.00 28.94 171 TYR A N 1
ATOM 1396 C CA . TYR A 1 171 ? 9.870 -21.078 0.949 1.00 28.94 171 TYR A CA 1
ATOM 1397 C C . TYR A 1 171 ? 9.611 -19.586 1.154 1.00 28.94 171 TYR A C 1
ATOM 1399 O O . TYR A 1 171 ? 10.410 -18.726 0.793 1.00 28.94 171 TYR A O 1
ATOM 1407 N N . MET A 1 172 ? 8.512 -19.292 1.854 1.00 25.44 172 MET A N 1
ATOM 1408 C CA . MET A 1 172 ? 8.318 -18.039 2.580 1.00 25.44 172 MET A CA 1
ATOM 1409 C C . MET A 1 172 ? 9.287 -18.024 3.778 1.00 25.44 172 MET A C 1
ATOM 1411 O O . MET A 1 172 ? 8.949 -18.465 4.876 1.00 25.44 172 MET A O 1
ATOM 1415 N N . LEU A 1 173 ? 10.531 -17.586 3.564 1.00 24.88 173 LEU A N 1
ATOM 1416 C CA . LEU A 1 173 ? 11.519 -17.446 4.638 1.00 24.88 173 LEU A CA 1
ATOM 1417 C C . LEU A 1 173 ? 11.196 -16.210 5.490 1.00 24.88 173 LEU A C 1
ATOM 1419 O O . LEU A 1 173 ? 11.352 -15.069 5.064 1.00 24.88 173 LEU A O 1
ATOM 1423 N N . LEU A 1 174 ? 10.737 -16.465 6.716 1.00 26.81 174 LEU A N 1
ATOM 1424 C CA . LEU A 1 174 ? 10.572 -15.486 7.788 1.00 26.81 174 LEU A CA 1
ATOM 1425 C C . LEU A 1 174 ? 11.947 -15.098 8.350 1.00 26.81 174 LEU A C 1
ATOM 1427 O O . LEU A 1 174 ? 12.527 -15.852 9.129 1.00 26.81 174 LEU A O 1
ATOM 1431 N N . THR A 1 175 ? 12.452 -13.905 8.044 1.00 24.52 175 THR A N 1
ATOM 1432 C CA . THR A 1 175 ? 13.495 -13.279 8.872 1.00 24.52 175 THR A CA 1
ATOM 1433 C C . THR A 1 175 ? 12.838 -12.345 9.881 1.00 24.52 175 THR A C 1
ATOM 1435 O O . THR A 1 175 ? 12.595 -11.173 9.606 1.00 24.52 175 THR A O 1
ATOM 1438 N N . SER A 1 176 ? 12.533 -12.883 11.063 1.00 22.98 176 SER A N 1
ATOM 1439 C CA . SER A 1 176 ? 12.293 -12.090 12.270 1.00 22.98 176 SER A CA 1
ATOM 1440 C C . SER A 1 176 ? 13.631 -11.910 12.979 1.00 22.98 176 SER A C 1
ATOM 1442 O O . SER A 1 176 ? 14.211 -12.888 13.444 1.00 22.98 176 SER A O 1
ATOM 1444 N N . TYR A 1 177 ? 14.133 -10.679 13.060 1.00 23.77 177 TYR A N 1
ATOM 1445 C CA . TYR A 1 177 ? 15.234 -10.344 13.960 1.00 23.77 177 TYR A CA 1
ATOM 1446 C C . TYR A 1 177 ? 14.741 -9.313 14.967 1.00 23.77 177 TYR A C 1
ATOM 1448 O O . TYR A 1 177 ? 14.609 -8.130 14.666 1.00 23.77 177 TYR A O 1
ATOM 1456 N N . ARG A 1 178 ? 14.475 -9.773 16.194 1.00 22.41 178 ARG A N 1
ATOM 1457 C CA . ARG A 1 178 ? 14.338 -8.904 17.361 1.00 22.41 178 ARG A CA 1
ATOM 1458 C C . ARG A 1 178 ? 15.351 -9.334 18.419 1.00 22.41 178 ARG A C 1
ATOM 1460 O O . ARG A 1 178 ? 15.208 -10.421 18.967 1.00 22.41 178 ARG A O 1
ATOM 1467 N N . LYS A 1 179 ? 16.301 -8.436 18.704 1.00 25.47 179 LYS A N 1
ATOM 1468 C CA . LYS A 1 179 ? 16.723 -7.926 20.025 1.00 25.47 179 LYS A CA 1
ATOM 1469 C C . LYS A 1 179 ? 18.237 -7.722 20.163 1.00 25.47 179 LYS A C 1
ATOM 1471 O O . LYS A 1 179 ? 19.019 -8.647 20.017 1.00 25.47 179 LYS A O 1
ATOM 1476 N N . ASP A 1 180 ? 18.534 -6.488 20.563 1.00 25.64 180 ASP A N 1
ATOM 1477 C CA . ASP A 1 180 ? 19.562 -6.077 21.515 1.00 25.64 180 ASP A CA 1
ATOM 1478 C C . ASP A 1 180 ? 21.037 -6.166 21.066 1.00 25.64 180 ASP A C 1
ATOM 1480 O O . ASP A 1 180 ? 21.637 -7.225 20.971 1.00 25.64 180 ASP A O 1
ATOM 1484 N N . VAL A 1 181 ? 21.630 -4.975 20.902 1.00 28.59 181 VAL A N 1
ATOM 1485 C CA . VAL A 1 181 ? 23.075 -4.677 20.918 1.00 28.59 181 VAL A CA 1
ATOM 1486 C C . VAL A 1 181 ? 23.932 -5.374 19.850 1.00 28.59 181 VAL A C 1
ATOM 1488 O O . VAL A 1 181 ? 24.507 -6.424 20.085 1.00 28.59 181 VAL A O 1
ATOM 1491 N N . MET A 1 182 ? 24.162 -4.694 18.727 1.00 22.25 182 MET A N 1
ATOM 1492 C CA . MET A 1 182 ? 25.507 -4.413 18.194 1.00 22.25 182 MET A CA 1
ATOM 1493 C C . MET A 1 182 ? 25.366 -3.666 16.873 1.00 22.25 182 MET A C 1
ATOM 1495 O O . MET A 1 182 ? 24.688 -4.118 15.955 1.00 22.25 182 MET A O 1
ATOM 1499 N N . GLY A 1 183 ? 26.016 -2.507 16.780 1.00 35.16 183 GLY A N 1
ATOM 1500 C CA . GLY A 1 183 ? 26.181 -1.831 15.505 1.00 35.16 183 GLY A CA 1
ATOM 1501 C C . GLY A 1 183 ? 27.024 -2.691 14.576 1.00 35.16 183 GLY A C 1
ATOM 1502 O O . GLY A 1 183 ? 28.105 -3.129 14.960 1.00 35.16 183 GLY A O 1
ATOM 1503 N N . ILE A 1 184 ? 26.554 -2.887 13.351 1.00 20.97 184 ILE A N 1
ATOM 1504 C CA . ILE A 1 184 ? 27.403 -3.340 12.257 1.00 20.97 184 ILE A CA 1
ATOM 1505 C C . ILE A 1 184 ? 27.126 -2.415 11.078 1.00 20.97 184 ILE A C 1
ATOM 1507 O O . ILE A 1 184 ? 26.135 -2.518 10.369 1.00 20.97 184 ILE A O 1
ATOM 1511 N N . LYS A 1 185 ? 28.033 -1.449 10.936 1.00 28.25 185 LYS A N 1
ATOM 1512 C CA . LYS A 1 185 ? 28.398 -0.833 9.660 1.00 28.25 185 LYS A CA 1
ATOM 1513 C C . LYS A 1 185 ? 28.879 -1.961 8.748 1.00 28.25 185 LYS A C 1
ATOM 1515 O O . LYS A 1 185 ? 29.643 -2.766 9.268 1.00 28.25 185 LYS A O 1
ATOM 1520 N N . LEU A 1 186 ? 28.551 -1.961 7.453 1.00 22.11 186 LEU A N 1
ATOM 1521 C CA . LEU A 1 186 ? 29.462 -2.351 6.361 1.00 22.11 186 LEU A CA 1
ATOM 1522 C C . LEU A 1 186 ? 28.797 -2.149 4.981 1.00 22.11 186 LEU A C 1
ATOM 1524 O O . LEU A 1 186 ? 27.823 -2.817 4.669 1.00 22.11 186 LEU A O 1
ATOM 1528 N N . LEU A 1 187 ? 29.395 -1.196 4.248 1.00 30.83 187 LEU A N 1
ATOM 1529 C CA . LEU A 1 187 ? 29.498 -0.949 2.794 1.00 30.83 187 LEU A CA 1
ATOM 1530 C C . LEU A 1 187 ? 28.331 -1.300 1.857 1.00 30.83 187 LEU A C 1
ATOM 1532 O O . LEU A 1 187 ? 28.126 -2.498 1.579 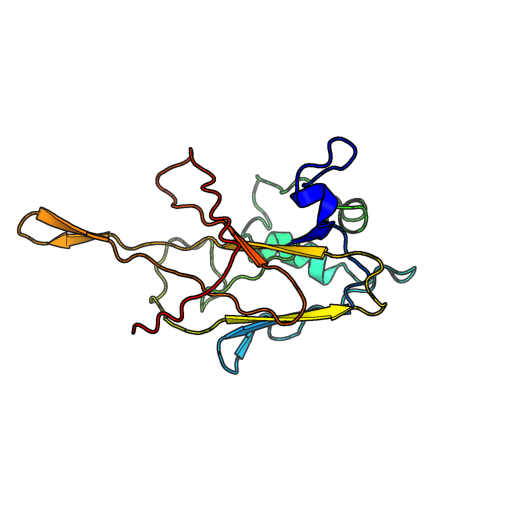1.00 30.83 187 LEU A O 1
#

Sequence (187 aa):
MGLVSNTAFNGDFSKNPFNFQHYDLSYLCVLDGNRMIPSKPFQPKFDHSKNYSRSYMSLFTDLGRYHKDQDINISYNEYKDGYTLFAVDLTPDLSADGMHTSILRNGNLTIDIKFSKALTETVNLLVYAEYRNTTEIDKIRSIFLIFKWIELHCVDLHVVIFSSVQHLEEYMLLTSYRKDVMGIKLL

pLDDT: mean 71.55, std 22.71, range [20.97, 95.88]